Protein AF-A0A1L0AV08-F1 (afdb_monomer)

Structure (mmCIF, N/CA/C/O backbone):
data_AF-A0A1L0AV08-F1
#
_entry.id   AF-A0A1L0AV08-F1
#
loop_
_atom_site.group_PDB
_atom_site.id
_atom_site.type_symbol
_atom_site.label_atom_id
_atom_site.label_alt_id
_atom_site.label_comp_id
_atom_site.label_asym_id
_atom_site.label_entity_id
_atom_site.label_seq_id
_atom_site.pdbx_PDB_ins_code
_atom_site.Cartn_x
_atom_site.Cartn_y
_atom_site.Cartn_z
_atom_site.occupancy
_atom_site.B_iso_or_equiv
_atom_site.auth_seq_id
_atom_site.auth_comp_id
_atom_site.auth_asym_id
_atom_site.auth_atom_id
_atom_site.pdbx_PDB_model_num
ATOM 1 N N . MET A 1 1 ? -33.497 8.323 -6.547 1.00 47.56 1 MET A N 1
ATOM 2 C CA . MET A 1 1 ? -32.346 8.230 -7.480 1.00 47.56 1 MET A CA 1
ATOM 3 C C . MET A 1 1 ? -31.205 7.305 -7.016 1.00 47.56 1 MET A C 1
ATOM 5 O O . MET A 1 1 ? -30.330 7.022 -7.820 1.00 47.56 1 MET A O 1
ATOM 9 N N . LEU A 1 2 ? -31.201 6.770 -5.783 1.00 47.56 2 LEU A N 1
ATOM 10 C CA . LEU A 1 2 ? -30.111 5.907 -5.278 1.00 47.56 2 LEU A CA 1
ATOM 11 C C . LEU A 1 2 ? -30.174 4.427 -5.725 1.00 47.56 2 LEU A C 1
ATOM 13 O O . LEU A 1 2 ? -29.153 3.751 -5.705 1.00 47.56 2 LEU A O 1
ATOM 17 N N . HIS A 1 3 ? -31.327 3.915 -6.170 1.00 42.62 3 HIS A N 1
ATOM 18 C CA . HIS A 1 3 ? -31.453 2.509 -6.599 1.00 42.62 3 HIS A CA 1
ATOM 19 C C . HIS A 1 3 ? -30.857 2.206 -7.981 1.00 42.62 3 HIS A C 1
ATOM 21 O O . HIS A 1 3 ? -30.393 1.092 -8.212 1.00 42.62 3 HIS A O 1
ATOM 27 N N . PHE A 1 4 ? -30.798 3.187 -8.886 1.00 41.06 4 PHE A N 1
ATOM 28 C CA . PHE A 1 4 ? -30.283 2.973 -10.246 1.00 41.06 4 PHE A CA 1
ATOM 29 C C . PHE A 1 4 ? -28.758 2.758 -10.273 1.00 41.06 4 PHE A C 1
ATOM 31 O O . PHE A 1 4 ? -28.221 2.085 -11.148 1.00 41.06 4 PHE A O 1
ATOM 38 N N . SER A 1 5 ? -28.033 3.291 -9.284 1.00 46.38 5 SER A N 1
ATOM 39 C CA . SER A 1 5 ? -26.582 3.104 -9.176 1.00 46.38 5 SER A CA 1
ATOM 40 C C . SER A 1 5 ? -26.201 1.741 -8.580 1.00 46.38 5 SER A C 1
ATOM 42 O O . SER A 1 5 ? -25.132 1.219 -8.901 1.00 46.38 5 SER A O 1
ATOM 44 N N . GLN A 1 6 ? -27.066 1.132 -7.759 1.00 51.97 6 GLN A N 1
ATOM 45 C CA . GLN A 1 6 ? -26.853 -0.211 -7.206 1.00 51.97 6 GLN A CA 1
ATOM 46 C C . GLN A 1 6 ? -27.038 -1.301 -8.270 1.00 51.97 6 GLN A C 1
ATOM 48 O O . GLN A 1 6 ? -26.187 -2.185 -8.378 1.00 51.97 6 GLN A O 1
ATOM 53 N N . THR A 1 7 ? -28.067 -1.198 -9.115 1.00 51.22 7 THR A N 1
ATOM 54 C CA . THR A 1 7 ? -28.309 -2.148 -10.217 1.00 51.22 7 THR A CA 1
ATOM 55 C C . THR A 1 7 ? -27.200 -2.106 -11.278 1.00 51.22 7 THR A C 1
ATOM 57 O O . THR A 1 7 ? -26.752 -3.149 -11.760 1.00 51.22 7 THR A O 1
ATOM 60 N N . LEU A 1 8 ? -26.657 -0.921 -11.586 1.00 46.59 8 LEU A N 1
ATOM 61 C CA . LEU A 1 8 ? -25.501 -0.761 -12.484 1.00 46.59 8 LEU A CA 1
ATOM 62 C C . LEU A 1 8 ? -24.190 -1.329 -11.907 1.00 46.59 8 LEU A C 1
ATOM 64 O O . LEU A 1 8 ? -23.335 -1.805 -12.653 1.00 46.59 8 LEU A O 1
ATOM 68 N N . ARG A 1 9 ? -24.008 -1.307 -10.580 1.00 47.16 9 ARG A N 1
ATOM 69 C CA . ARG A 1 9 ? -22.848 -1.948 -9.927 1.00 47.16 9 ARG A CA 1
ATOM 70 C C . ARG A 1 9 ? -22.979 -3.468 -9.907 1.00 47.16 9 ARG A C 1
ATOM 72 O O . ARG A 1 9 ? -22.002 -4.162 -10.171 1.00 47.16 9 ARG A O 1
ATOM 79 N N . GLN A 1 10 ? -24.176 -3.981 -9.635 1.00 55.78 10 GLN A N 1
ATOM 80 C CA . GLN A 1 10 ? -24.446 -5.419 -9.629 1.00 55.78 10 GLN A CA 1
ATOM 81 C C . GLN A 1 10 ? -24.313 -6.028 -11.029 1.00 55.78 10 GLN A C 1
ATOM 83 O O . GLN A 1 10 ? -23.636 -7.039 -11.178 1.00 55.78 10 GLN A O 1
ATOM 88 N N . SER A 1 11 ? -24.850 -5.379 -12.065 1.00 57.25 11 SER A N 1
ATOM 89 C CA . SER A 1 11 ? -24.715 -5.844 -13.457 1.00 57.25 11 SER A CA 1
ATOM 90 C C . SER A 1 11 ? -23.259 -5.903 -13.927 1.00 57.25 11 SER A C 1
ATOM 92 O O . SER A 1 11 ? -22.847 -6.918 -14.479 1.00 57.25 11 SER A O 1
ATOM 94 N N . ARG A 1 12 ? -22.435 -4.887 -13.623 1.00 57.09 12 ARG A N 1
ATOM 95 C CA . ARG A 1 12 ? -20.987 -4.918 -13.919 1.00 57.09 12 ARG A CA 1
ATOM 96 C C . ARG A 1 12 ? -20.250 -6.023 -13.160 1.00 57.09 12 ARG A C 1
ATOM 98 O O . ARG A 1 12 ? -19.308 -6.605 -13.691 1.00 57.09 12 ARG A O 1
ATOM 105 N N . ASN A 1 13 ? -20.658 -6.325 -11.927 1.00 63.28 13 ASN A N 1
ATOM 106 C CA . ASN A 1 13 ? -20.080 -7.427 -11.156 1.00 63.28 13 ASN A CA 1
ATOM 107 C C . ASN A 1 13 ? -20.463 -8.792 -11.739 1.00 63.28 13 ASN A C 1
ATOM 109 O O . ASN A 1 13 ? -19.597 -9.654 -11.860 1.00 63.28 13 ASN A O 1
ATOM 113 N N . VAL A 1 14 ? -21.718 -8.965 -12.157 1.00 65.06 14 VAL A N 1
ATOM 114 C CA . VAL A 1 14 ? -22.199 -10.186 -12.818 1.00 65.06 14 VAL A CA 1
ATOM 115 C C . VAL A 1 14 ? -21.516 -10.376 -14.172 1.00 65.06 14 VAL A C 1
ATOM 117 O O . VAL A 1 14 ? -21.069 -11.474 -14.473 1.00 65.06 14 VAL A O 1
ATOM 120 N N . GLU A 1 15 ? -21.344 -9.316 -14.962 1.00 68.56 15 GLU A N 1
ATOM 121 C CA . GLU A 1 15 ? -20.652 -9.388 -16.252 1.00 68.56 15 GLU A CA 1
ATOM 122 C C . GLU A 1 15 ? -19.170 -9.761 -16.089 1.00 68.56 15 GLU A C 1
ATOM 124 O O . GLU A 1 15 ? -18.662 -10.621 -16.806 1.00 68.56 15 GLU A O 1
ATOM 129 N N . ASN A 1 16 ? -18.477 -9.178 -15.106 1.00 69.62 16 ASN A N 1
ATOM 130 C CA . ASN A 1 16 ? -17.094 -9.545 -14.795 1.00 69.62 16 ASN A CA 1
ATOM 131 C C . ASN A 1 16 ? -16.983 -10.992 -14.290 1.00 69.62 16 ASN A C 1
ATOM 133 O O . ASN A 1 16 ? -16.069 -11.709 -14.697 1.00 69.62 16 ASN A O 1
ATOM 137 N N . ALA A 1 17 ? -17.923 -11.437 -13.450 1.00 63.91 17 ALA A N 1
ATOM 138 C CA . ALA A 1 17 ? -17.986 -12.818 -12.984 1.00 63.91 17 ALA A CA 1
ATOM 139 C C . ALA A 1 17 ? -18.248 -13.789 -14.145 1.00 63.91 17 ALA A C 1
ATOM 141 O O . ALA A 1 17 ? -17.565 -14.799 -14.258 1.00 63.91 17 ALA A O 1
ATOM 142 N N . LEU A 1 18 ? -19.160 -13.454 -15.061 1.00 68.06 18 LEU A N 1
ATOM 143 C CA . LEU A 1 18 ? -19.438 -14.243 -16.263 1.00 68.06 18 LEU A CA 1
ATOM 144 C C . LEU A 1 18 ? -18.231 -14.303 -17.202 1.00 68.06 18 LEU A C 1
ATOM 146 O O . LEU A 1 18 ? -17.942 -15.367 -17.740 1.00 68.06 18 LEU A O 1
ATOM 150 N N . ARG A 1 19 ? -17.485 -13.203 -17.372 1.00 70.50 19 ARG A N 1
ATOM 151 C CA . ARG A 1 19 ? -16.226 -13.204 -18.138 1.00 70.50 19 ARG A CA 1
ATOM 152 C C . ARG A 1 19 ? -15.178 -14.111 -17.495 1.00 70.50 19 ARG A C 1
ATOM 154 O O . ARG A 1 19 ? -14.520 -14.860 -18.210 1.00 70.50 19 ARG A O 1
ATOM 161 N N . HIS A 1 20 ? -15.058 -14.090 -16.167 1.00 63.44 20 HIS A N 1
ATOM 162 C CA . HIS A 1 20 ? -14.143 -14.967 -15.436 1.00 63.44 20 HIS A CA 1
ATOM 163 C C . HIS A 1 20 ? -14.556 -16.444 -15.529 1.00 63.44 20 HIS A C 1
ATOM 165 O O . HIS A 1 20 ? -13.729 -17.289 -15.851 1.00 63.44 20 HIS A O 1
ATOM 171 N N . ILE A 1 21 ? -15.844 -16.751 -15.356 1.00 70.94 21 ILE A N 1
ATOM 172 C CA . ILE A 1 21 ? -16.398 -18.103 -15.519 1.00 70.94 21 ILE A CA 1
ATOM 173 C C . ILE A 1 21 ? -16.169 -18.608 -16.947 1.00 70.94 21 ILE A C 1
ATOM 175 O O . ILE A 1 21 ? -15.728 -19.737 -17.135 1.00 70.94 21 ILE A O 1
ATOM 179 N N . LYS A 1 22 ? -16.395 -17.764 -17.958 1.00 73.19 22 LYS A N 1
ATOM 180 C CA . LYS A 1 22 ? -16.162 -18.113 -19.364 1.00 73.19 22 LYS A CA 1
ATOM 181 C C . LYS A 1 22 ? -14.674 -18.345 -19.655 1.00 73.19 22 LYS A C 1
ATOM 183 O O . LYS A 1 22 ? -14.348 -19.271 -20.390 1.00 73.19 22 LYS A O 1
ATOM 188 N N . ALA A 1 23 ? -13.776 -17.571 -19.040 1.00 67.88 23 ALA A N 1
ATOM 189 C CA . ALA A 1 23 ? -12.332 -17.794 -19.120 1.00 67.88 23 ALA A CA 1
ATOM 190 C C . ALA A 1 23 ? -11.911 -19.122 -18.461 1.00 67.88 23 ALA A C 1
ATOM 192 O O . ALA A 1 23 ? -11.134 -19.870 -19.045 1.00 67.88 23 ALA A O 1
ATOM 193 N N . LEU A 1 24 ? -12.473 -19.466 -17.297 1.00 64.69 24 LEU A N 1
ATOM 194 C CA . LEU A 1 24 ? -12.224 -20.749 -16.625 1.00 64.69 24 LEU A CA 1
ATOM 195 C C . LEU A 1 24 ? -12.766 -21.943 -17.429 1.00 64.69 24 LEU A C 1
ATOM 197 O O . LEU A 1 24 ? -12.090 -22.962 -17.549 1.00 64.69 24 LEU A O 1
ATOM 201 N N . GLN A 1 25 ? -13.949 -21.811 -18.034 1.00 61.69 25 GLN A N 1
ATOM 202 C CA . GLN A 1 25 ? -14.537 -22.842 -18.897 1.00 61.69 25 GLN A CA 1
ATOM 203 C C . GLN A 1 25 ? -13.733 -23.057 -20.191 1.00 61.69 25 GLN A C 1
ATOM 205 O O . GLN A 1 25 ? -13.631 -24.188 -20.661 1.00 61.69 25 GLN A O 1
ATOM 210 N N . LEU A 1 26 ? -13.117 -22.008 -20.750 1.00 59.47 26 LEU A N 1
ATOM 211 C CA . LEU A 1 26 ? -12.198 -22.130 -21.892 1.00 59.47 26 LEU A CA 1
ATOM 212 C C . LEU A 1 26 ? -10.922 -22.909 -21.531 1.00 59.47 26 LEU A C 1
ATOM 214 O O . LEU A 1 26 ? -10.435 -23.695 -22.343 1.00 59.47 26 LEU A O 1
ATOM 218 N N . VAL A 1 27 ? -10.412 -22.759 -20.306 1.00 59.62 27 VAL A N 1
ATOM 219 C CA . VAL A 1 27 ? -9.256 -23.534 -19.817 1.00 59.62 27 VAL A CA 1
ATOM 220 C C . VAL A 1 27 ? -9.599 -25.018 -19.642 1.00 59.62 27 VAL A C 1
ATOM 222 O O . VAL A 1 27 ? -8.751 -25.871 -19.877 1.00 59.62 27 VAL A O 1
ATOM 225 N N . GLN A 1 28 ? -10.839 -25.340 -19.262 1.00 57.38 28 GLN A N 1
ATOM 226 C CA . GLN A 1 28 ? -11.266 -26.717 -18.986 1.00 57.38 28 GLN A CA 1
ATOM 227 C C . GLN A 1 28 ? -11.713 -27.503 -20.235 1.00 57.38 28 GLN A C 1
ATOM 229 O O . GLN A 1 28 ? -11.643 -28.728 -20.222 1.00 57.38 28 GLN A O 1
ATOM 234 N N . ASN A 1 29 ? -12.128 -26.829 -21.317 1.00 55.34 29 ASN A N 1
ATOM 235 C CA . ASN A 1 29 ? -12.775 -27.468 -22.477 1.00 55.34 29 ASN A CA 1
ATOM 236 C C . ASN A 1 29 ? -11.954 -27.454 -23.783 1.00 55.34 29 ASN A C 1
ATOM 238 O O . ASN A 1 29 ? -12.503 -27.732 -24.850 1.00 55.34 29 ASN A O 1
ATOM 242 N N . THR A 1 30 ? -10.666 -27.106 -23.758 1.00 51.00 30 THR A N 1
ATOM 243 C CA . THR A 1 30 ? -9.872 -26.967 -24.991 1.00 51.00 30 THR A CA 1
ATOM 244 C C . THR A 1 30 ? -8.996 -28.191 -25.275 1.00 51.00 30 THR A C 1
ATOM 246 O O . THR A 1 30 ? -8.103 -28.540 -24.516 1.00 51.00 30 THR A O 1
ATOM 249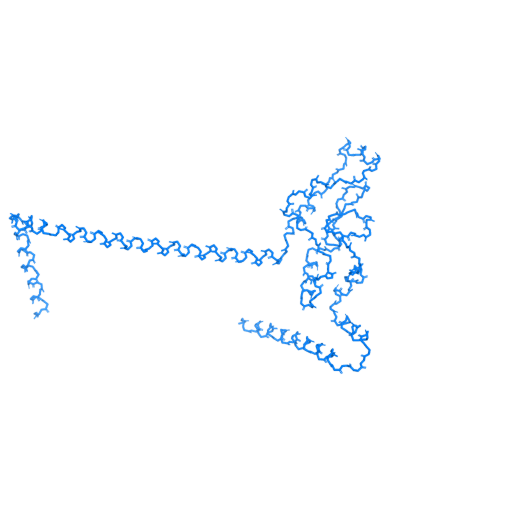 N N . THR A 1 31 ? -9.194 -28.798 -26.448 1.00 63.12 31 THR A N 1
ATOM 250 C CA . THR A 1 31 ? -8.258 -29.728 -27.118 1.00 63.12 31 THR A CA 1
ATOM 251 C C . THR A 1 31 ? -7.039 -29.010 -27.723 1.00 63.12 31 THR A C 1
ATOM 253 O O . THR A 1 31 ? -6.245 -29.613 -28.443 1.00 63.12 31 THR A O 1
ATOM 256 N N . LYS A 1 32 ? -6.904 -27.703 -27.470 1.00 61.38 32 LYS A N 1
ATOM 257 C CA . LYS A 1 32 ? -5.842 -26.847 -28.000 1.00 61.38 32 LYS A CA 1
ATOM 258 C C . LYS A 1 32 ? -4.539 -27.056 -27.216 1.00 61.38 32 LYS A C 1
ATOM 260 O O . LYS A 1 32 ? -4.585 -27.336 -26.017 1.00 61.38 32 LYS A O 1
ATOM 265 N N . PRO A 1 33 ? -3.368 -26.889 -27.856 1.00 70.94 33 PRO A N 1
ATOM 266 C CA . PRO A 1 33 ? -2.092 -26.898 -27.148 1.00 70.94 33 PRO A CA 1
ATOM 267 C C . PRO A 1 33 ? -2.068 -25.792 -26.085 1.00 70.94 33 PRO A C 1
ATOM 269 O O . PRO A 1 33 ? -2.540 -24.679 -26.325 1.00 70.94 33 PRO A O 1
ATOM 272 N N . LYS A 1 34 ? -1.501 -26.103 -24.912 1.00 68.81 34 LYS A N 1
ATOM 273 C CA . LYS A 1 34 ? -1.476 -25.224 -23.727 1.00 68.81 34 LYS A CA 1
ATOM 274 C C . LYS A 1 34 ? -1.007 -23.800 -24.050 1.00 68.81 34 LYS A C 1
ATOM 276 O O . LYS A 1 34 ? -1.594 -22.841 -23.557 1.00 68.81 34 LYS A O 1
ATOM 281 N N . ASP A 1 35 ? -0.025 -23.666 -24.937 1.00 74.31 35 ASP A N 1
ATOM 282 C CA . ASP A 1 35 ? 0.546 -22.378 -25.343 1.00 74.31 35 ASP A CA 1
ATOM 283 C C . ASP A 1 35 ? -0.495 -21.438 -25.972 1.00 74.31 35 ASP A C 1
ATOM 285 O O . ASP A 1 35 ? -0.520 -20.251 -25.657 1.00 74.31 35 ASP A O 1
ATOM 289 N N . GLN A 1 36 ? -1.411 -21.964 -26.793 1.00 73.19 36 GLN A N 1
ATOM 290 C CA . GLN A 1 36 ? -2.474 -21.169 -27.426 1.00 73.19 36 GLN A CA 1
ATOM 291 C C . GLN A 1 36 ? -3.547 -20.723 -26.425 1.00 73.19 36 GLN A C 1
ATOM 293 O O . GLN A 1 36 ? -4.149 -19.664 -26.573 1.00 73.19 36 GLN A O 1
ATOM 298 N N . VAL A 1 37 ? -3.788 -21.516 -25.381 1.00 68.88 37 VAL A N 1
ATOM 299 C CA . VAL A 1 37 ? -4.740 -21.153 -24.323 1.00 68.88 37 VAL A CA 1
ATOM 300 C C . VAL A 1 37 ? -4.188 -19.986 -23.501 1.00 68.88 37 VAL A C 1
ATOM 302 O O . VAL A 1 37 ? -4.915 -19.042 -23.194 1.00 68.88 37 VAL A O 1
ATOM 305 N N . TYR A 1 38 ? -2.891 -19.999 -23.182 1.00 74.69 38 TYR A N 1
ATOM 306 C CA . TYR A 1 38 ? -2.259 -18.909 -22.436 1.00 74.69 38 TYR A CA 1
ATOM 307 C C . TYR A 1 38 ? -2.155 -17.610 -23.242 1.00 74.69 38 TYR A C 1
ATOM 309 O O . TYR A 1 38 ? -2.337 -16.536 -22.663 1.00 74.69 38 TYR A O 1
ATOM 317 N N . THR A 1 39 ? -1.926 -17.677 -24.559 1.00 82.38 39 THR A N 1
ATOM 318 C CA . THR A 1 39 ? -1.930 -16.477 -25.412 1.00 82.38 39 THR A CA 1
ATOM 319 C C . THR A 1 39 ? -3.317 -15.842 -25.473 1.00 82.38 39 THR A C 1
ATOM 321 O O . THR A 1 39 ? -3.432 -14.634 -25.289 1.00 82.38 39 THR A O 1
ATOM 324 N N . GLU A 1 40 ? -4.384 -16.633 -25.620 1.00 83.25 40 GLU A N 1
ATOM 325 C CA . GLU A 1 40 ? -5.767 -16.135 -25.588 1.00 83.25 40 GLU A CA 1
ATOM 326 C C . GLU A 1 40 ? -6.117 -15.485 -24.235 1.00 83.25 40 GLU A C 1
ATOM 328 O O . GLU A 1 40 ? -6.769 -14.439 -24.189 1.00 83.25 40 GLU A O 1
ATOM 333 N N . LEU A 1 41 ? -5.661 -16.060 -23.116 1.00 81.94 41 LEU A N 1
ATOM 334 C CA . LEU A 1 41 ? -5.849 -15.466 -21.788 1.00 81.94 41 LEU A CA 1
ATOM 335 C C . LEU A 1 41 ? -5.100 -14.141 -21.644 1.00 81.94 41 LEU A C 1
ATOM 337 O O . LEU A 1 41 ? -5.679 -13.180 -21.133 1.00 81.94 41 LEU A O 1
ATOM 341 N N . PHE A 1 42 ? -3.856 -14.070 -22.127 1.00 86.56 42 PHE A N 1
ATOM 342 C CA . PHE A 1 42 ? -3.087 -12.829 -22.149 1.00 86.56 42 PHE A CA 1
ATOM 343 C C . PHE A 1 42 ? -3.777 -11.762 -23.005 1.00 86.56 42 PHE A C 1
ATOM 345 O O . PHE A 1 42 ? -3.889 -10.607 -22.594 1.00 86.56 42 PHE A O 1
ATOM 352 N N . GLU A 1 43 ? -4.333 -12.151 -24.153 1.00 88.44 43 GLU A N 1
ATOM 353 C CA . GLU A 1 43 ? -5.063 -11.245 -25.037 1.00 88.44 43 GLU A CA 1
ATOM 354 C C . GLU A 1 43 ? -6.378 -10.717 -24.445 1.00 88.44 43 GLU A C 1
ATOM 356 O O . GLU A 1 43 ? -6.864 -9.660 -24.850 1.00 88.44 43 GLU A O 1
ATOM 361 N N . ASN A 1 44 ? -6.931 -11.367 -23.427 1.00 89.44 44 ASN A N 1
ATOM 362 C CA . ASN A 1 44 ? -8.113 -10.862 -22.732 1.00 89.44 44 ASN A CA 1
ATOM 363 C C . ASN A 1 44 ? -7.790 -9.824 -21.644 1.00 89.44 44 ASN A C 1
ATOM 365 O O . ASN A 1 44 ? -8.711 -9.227 -21.077 1.00 89.44 44 ASN A O 1
ATOM 369 N N . LEU A 1 45 ? -6.508 -9.573 -21.343 1.00 90.56 45 LEU A N 1
ATOM 370 C CA . LEU A 1 45 ? -6.142 -8.565 -20.355 1.00 90.56 45 LEU A CA 1
ATOM 371 C C . LEU A 1 45 ? -6.447 -7.134 -20.820 1.00 90.56 45 LEU A C 1
ATOM 373 O O . LEU A 1 45 ? -6.326 -6.803 -22.000 1.00 90.56 45 LEU A O 1
ATOM 377 N N . PRO A 1 46 ? -6.771 -6.231 -19.880 1.00 93.50 46 PRO A N 1
ATOM 378 C CA . PRO A 1 46 ? -6.864 -4.809 -20.170 1.00 93.50 46 PRO A CA 1
ATOM 379 C C . PRO A 1 46 ? -5.578 -4.236 -20.789 1.00 93.50 46 PRO A C 1
ATOM 381 O O . PRO A 1 46 ? -4.464 -4.547 -20.359 1.00 93.50 46 PRO A O 1
ATOM 384 N N . ASN A 1 47 ? -5.740 -3.343 -21.771 1.00 93.50 47 ASN A N 1
ATOM 385 C CA . ASN A 1 47 ? -4.629 -2.769 -22.542 1.00 93.50 47 ASN A CA 1
ATOM 386 C C . ASN A 1 47 ? -3.587 -2.052 -21.676 1.00 93.50 47 ASN A C 1
ATOM 388 O O . ASN A 1 47 ? -2.403 -2.090 -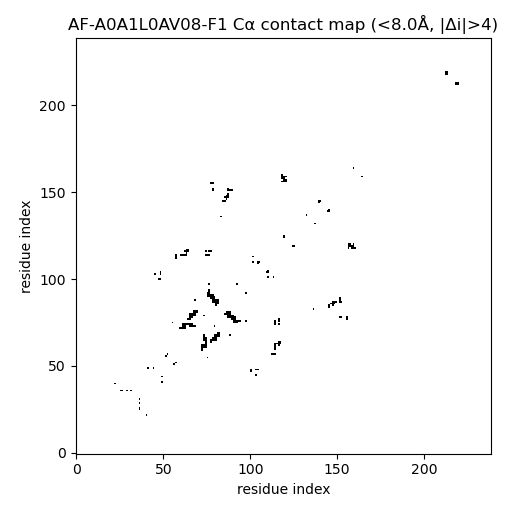21.998 1.00 93.50 47 ASN A O 1
ATOM 392 N N . ASN A 1 48 ? -3.997 -1.433 -20.565 1.00 93.06 48 ASN A N 1
ATOM 393 C CA . ASN A 1 48 ? -3.068 -0.792 -19.634 1.00 93.06 48 ASN A CA 1
ATOM 394 C C . ASN A 1 48 ? -2.071 -1.807 -19.052 1.00 93.06 48 ASN A C 1
ATOM 396 O O . ASN A 1 48 ? -0.869 -1.565 -19.091 1.00 93.06 48 ASN A O 1
ATOM 400 N N . VAL A 1 49 ? -2.544 -2.970 -18.602 1.00 94.31 49 VAL A N 1
ATOM 401 C CA . VAL A 1 49 ? -1.691 -4.023 -18.035 1.00 94.31 49 VAL A CA 1
ATOM 402 C C . VAL A 1 49 ? -0.865 -4.724 -19.112 1.00 94.31 49 VAL A C 1
ATOM 404 O O . VAL A 1 49 ? 0.319 -4.969 -18.900 1.00 94.31 49 VAL A O 1
ATOM 407 N N . LYS A 1 50 ? -1.432 -4.961 -20.302 1.00 94.12 50 LYS A N 1
ATOM 408 C CA . LYS A 1 50 ? -0.659 -5.472 -21.446 1.00 94.12 50 LYS A CA 1
ATOM 409 C C . LYS A 1 50 ? 0.495 -4.541 -21.809 1.00 94.12 50 LYS A C 1
ATOM 411 O O . LYS A 1 50 ? 1.632 -4.980 -21.929 1.00 94.12 50 LYS A O 1
ATOM 416 N N . SER A 1 51 ? 0.206 -3.245 -21.945 1.00 94.75 51 SER A N 1
ATOM 417 C CA . SER A 1 51 ? 1.213 -2.234 -22.276 1.00 94.75 51 SER A CA 1
ATOM 418 C C . SER A 1 51 ? 2.268 -2.096 -21.178 1.00 94.75 51 SER A C 1
ATOM 420 O O . SER A 1 51 ? 3.441 -1.881 -21.479 1.00 94.75 51 SER A O 1
ATOM 422 N N . PHE A 1 52 ? 1.866 -2.281 -19.916 1.00 96.06 52 PHE A N 1
ATOM 423 C CA . PHE A 1 52 ? 2.781 -2.324 -18.788 1.00 96.06 52 PHE A CA 1
ATOM 424 C C . PHE A 1 52 ? 3.745 -3.505 -18.910 1.00 96.06 52 PHE A C 1
ATOM 426 O O . PHE A 1 52 ? 4.947 -3.273 -18.955 1.00 96.06 52 PHE A O 1
ATOM 433 N N . PHE A 1 53 ? 3.248 -4.739 -19.045 1.00 95.19 53 PHE A N 1
ATOM 434 C CA . PHE A 1 53 ? 4.106 -5.926 -19.141 1.00 95.19 53 PHE A CA 1
ATOM 435 C C . PHE A 1 53 ? 4.926 -5.987 -20.435 1.00 95.19 53 PHE A C 1
ATOM 437 O O . PHE A 1 53 ? 6.004 -6.573 -20.439 1.00 95.19 53 PHE A O 1
ATOM 444 N N . ALA A 1 54 ? 4.467 -5.343 -21.511 1.00 93.50 54 ALA A N 1
ATOM 445 C CA . ALA A 1 54 ? 5.256 -5.181 -22.730 1.00 93.50 54 ALA A CA 1
ATOM 446 C C . ALA A 1 54 ? 6.496 -4.297 -22.504 1.00 93.50 54 ALA A C 1
ATOM 448 O O . ALA A 1 54 ? 7.556 -4.572 -23.059 1.00 93.50 54 ALA A O 1
ATOM 449 N N . LYS A 1 55 ? 6.374 -3.244 -21.683 1.00 95.19 55 LYS A N 1
ATOM 450 C CA . LYS A 1 55 ? 7.491 -2.351 -21.329 1.00 95.19 55 LYS A CA 1
ATOM 451 C C . LYS A 1 55 ? 8.338 -2.895 -20.177 1.00 95.19 55 LYS A C 1
ATOM 453 O O . LYS A 1 55 ? 9.552 -2.719 -20.175 1.00 95.19 55 LYS A O 1
ATOM 458 N N . TYR A 1 56 ? 7.693 -3.530 -19.204 1.00 95.50 56 TYR A N 1
ATOM 459 C CA . TYR A 1 56 ? 8.289 -4.017 -17.966 1.00 95.50 56 TYR A CA 1
ATOM 460 C C . TYR 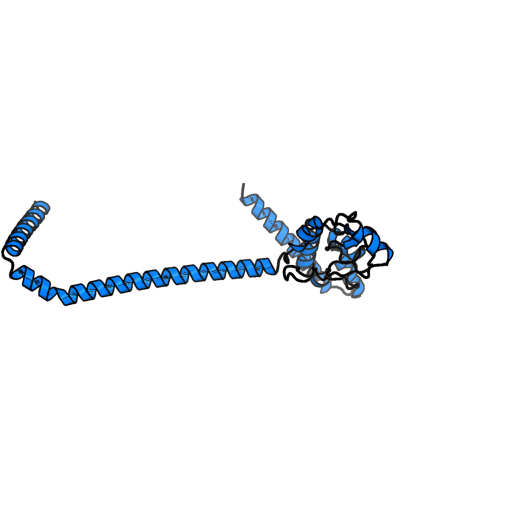A 1 56 ? 7.974 -5.506 -17.781 1.00 95.50 56 TYR A C 1
ATOM 462 O O . TYR A 1 56 ? 7.048 -5.859 -17.043 1.00 95.50 56 TYR A O 1
ATOM 470 N N . PRO A 1 57 ? 8.688 -6.394 -18.493 1.00 94.50 57 PRO A N 1
ATOM 471 C CA . PRO A 1 57 ? 8.418 -7.822 -18.445 1.00 94.50 57 PRO A CA 1
ATOM 472 C C . PRO A 1 57 ? 8.735 -8.413 -17.061 1.00 94.50 57 PRO A C 1
ATOM 474 O O . PRO A 1 57 ? 9.772 -8.098 -16.474 1.00 94.50 57 PRO A O 1
ATOM 477 N N . PRO A 1 58 ? 7.910 -9.348 -16.556 1.00 93.12 58 PRO A N 1
ATOM 478 C CA . PRO A 1 58 ? 8.055 -9.896 -15.203 1.00 93.12 58 PRO A CA 1
ATOM 479 C C . PRO A 1 58 ? 9.275 -10.813 -15.028 1.00 93.12 58 PRO A C 1
ATOM 481 O O . PRO A 1 58 ? 9.651 -11.141 -13.906 1.00 93.12 58 PRO A O 1
ATOM 484 N N . ASN A 1 59 ? 9.919 -11.222 -16.125 1.00 92.12 59 ASN A N 1
ATOM 485 C CA . ASN A 1 59 ? 11.133 -12.041 -16.082 1.00 92.12 59 ASN A CA 1
ATOM 486 C C . ASN A 1 59 ? 12.331 -11.275 -15.496 1.00 92.12 59 ASN A C 1
ATOM 488 O O . ASN A 1 59 ? 13.294 -11.889 -15.034 1.00 92.12 59 ASN A O 1
ATOM 492 N N . LEU A 1 60 ? 12.284 -9.939 -15.514 1.00 91.69 60 LEU A N 1
ATOM 493 C CA . LEU A 1 60 ? 13.322 -9.085 -14.955 1.00 91.69 60 LEU A CA 1
ATOM 494 C C . LEU A 1 60 ? 13.026 -8.795 -13.480 1.00 91.69 60 LEU A C 1
ATOM 496 O O . LEU A 1 60 ? 11.944 -8.342 -13.113 1.00 91.69 60 LEU A O 1
ATOM 500 N N . LYS A 1 61 ? 14.015 -9.032 -12.612 1.00 90.94 61 LYS A N 1
ATOM 501 C CA . LYS A 1 61 ? 13.915 -8.711 -11.184 1.00 90.94 61 LYS A CA 1
ATOM 502 C C . LYS A 1 61 ? 14.257 -7.243 -10.960 1.00 90.94 61 LYS A C 1
ATOM 504 O O . LYS A 1 61 ? 15.419 -6.889 -10.775 1.00 90.94 61 LYS A O 1
ATOM 509 N N . TYR A 1 62 ? 13.232 -6.401 -10.994 1.00 93.00 62 TYR A N 1
ATOM 510 C CA . TYR A 1 62 ? 13.363 -4.976 -10.711 1.00 93.00 62 TYR A CA 1
ATOM 511 C C . TYR A 1 62 ? 13.770 -4.716 -9.261 1.00 93.00 62 TYR A C 1
ATOM 513 O O . TYR A 1 62 ? 13.417 -5.469 -8.347 1.00 93.00 62 TYR A O 1
ATOM 521 N N . LYS A 1 63 ? 14.505 -3.624 -9.049 1.00 90.12 63 LYS A N 1
ATOM 522 C CA . LYS A 1 63 ? 14.906 -3.191 -7.709 1.00 90.12 63 LYS A CA 1
ATOM 523 C C . LYS A 1 63 ? 13.685 -2.832 -6.862 1.00 90.12 63 LYS A C 1
ATOM 525 O O . LYS A 1 63 ? 12.684 -2.314 -7.351 1.00 90.12 63 LYS A O 1
ATOM 530 N N . LYS A 1 64 ? 13.766 -3.119 -5.568 1.00 86.00 64 LYS A N 1
ATOM 531 C CA . LYS A 1 64 ? 12.715 -2.757 -4.605 1.00 86.00 64 LYS A CA 1
ATOM 532 C C . LYS A 1 64 ? 12.913 -1.363 -4.018 1.00 86.00 64 LYS A C 1
ATOM 534 O O . LYS A 1 64 ? 11.964 -0.769 -3.521 1.00 86.00 64 LYS A O 1
ATOM 539 N N . THR A 1 65 ? 14.139 -0.860 -4.097 1.00 83.62 65 THR A N 1
ATOM 540 C CA . THR A 1 65 ? 14.565 0.456 -3.630 1.00 83.62 65 THR A CA 1
ATOM 541 C C . THR A 1 65 ? 14.761 1.411 -4.805 1.00 83.62 65 THR A C 1
ATOM 543 O O . THR A 1 65 ? 14.734 1.006 -5.972 1.00 83.62 65 THR A O 1
ATOM 546 N N . PHE A 1 66 ? 14.963 2.693 -4.497 1.00 85.06 66 PHE A N 1
ATOM 547 C CA . PHE A 1 66 ? 15.332 3.692 -5.494 1.00 85.06 66 PHE A CA 1
ATOM 548 C C . PHE A 1 66 ? 16.632 3.313 -6.207 1.00 85.06 66 PHE A C 1
ATOM 550 O O . PHE A 1 66 ? 17.543 2.723 -5.623 1.00 85.06 66 PHE A O 1
ATOM 557 N N . SER A 1 67 ? 16.726 3.676 -7.479 1.00 87.69 67 SER A N 1
ATOM 558 C CA . SER A 1 67 ? 17.881 3.361 -8.312 1.00 87.69 67 SER A CA 1
ATOM 559 C C . SER A 1 67 ? 18.268 4.537 -9.196 1.00 87.69 67 SER A C 1
ATOM 561 O O . SER A 1 67 ? 17.548 5.531 -9.306 1.00 87.69 67 SER A O 1
ATOM 563 N N . SER A 1 68 ? 19.412 4.407 -9.861 1.00 89.94 68 SER A N 1
ATOM 564 C CA . SER A 1 68 ? 19.836 5.373 -10.868 1.00 89.94 68 SER A CA 1
ATOM 565 C C . SER A 1 68 ? 18.893 5.355 -12.078 1.00 89.94 68 SER A C 1
ATOM 567 O O . SER A 1 68 ? 18.363 4.302 -12.440 1.00 89.94 68 SER A O 1
ATOM 569 N N . SER A 1 69 ? 18.695 6.500 -12.733 1.00 89.12 69 SER A N 1
ATOM 570 C CA . SER A 1 69 ? 17.864 6.602 -13.939 1.00 89.12 69 SER A CA 1
ATOM 571 C C . SER A 1 69 ? 18.434 5.804 -15.116 1.00 89.12 69 SER A C 1
ATOM 573 O O . SER A 1 69 ? 17.672 5.298 -15.942 1.00 89.12 69 SER A O 1
ATOM 575 N N . MET A 1 70 ? 19.758 5.627 -15.158 1.00 89.50 70 MET A N 1
ATOM 576 C CA . MET A 1 70 ? 20.443 4.847 -16.196 1.00 89.50 70 MET A CA 1
ATOM 577 C C . MET A 1 70 ? 20.395 3.331 -15.943 1.00 89.50 70 MET A C 1
ATOM 579 O O . MET A 1 70 ? 20.834 2.558 -16.789 1.00 89.50 70 MET A O 1
ATOM 583 N N . ASP A 1 71 ? 19.884 2.893 -14.790 1.00 90.44 71 ASP A N 1
ATOM 584 C CA . ASP A 1 71 ? 19.821 1.478 -14.437 1.00 90.44 71 ASP A CA 1
ATOM 585 C C . ASP A 1 71 ? 18.711 0.758 -15.232 1.00 90.44 71 ASP A C 1
ATOM 587 O O . ASP A 1 71 ? 17.541 1.145 -15.125 1.00 90.44 71 ASP A O 1
ATOM 591 N N . PRO A 1 72 ? 19.024 -0.304 -16.001 1.00 91.38 72 PRO A N 1
ATOM 592 C CA . PRO A 1 72 ? 18.018 -1.057 -16.750 1.00 91.38 72 PRO A CA 1
ATOM 593 C C . PRO A 1 72 ? 17.034 -1.819 -15.850 1.00 91.38 72 PRO A C 1
ATOM 595 O O . PRO A 1 72 ? 15.924 -2.126 -16.281 1.00 91.38 72 PRO A O 1
ATOM 598 N N . LEU A 1 73 ? 17.410 -2.117 -14.601 1.00 93.50 73 LEU A N 1
ATOM 599 C CA . LEU A 1 73 ? 16.573 -2.839 -13.635 1.00 93.50 73 LEU A CA 1
ATOM 600 C C . LEU A 1 73 ? 15.853 -1.895 -12.660 1.00 93.50 73 LEU A C 1
ATOM 602 O O . LEU A 1 73 ? 15.407 -2.320 -11.587 1.00 93.50 73 LEU A O 1
ATOM 606 N N . LYS A 1 74 ? 15.722 -0.612 -13.024 1.00 93.25 74 LYS A N 1
ATOM 607 C CA . LYS A 1 74 ? 14.997 0.373 -12.220 1.00 93.25 74 LYS A CA 1
ATOM 608 C C . LYS A 1 74 ? 13.513 0.051 -12.117 1.00 93.25 74 LYS A C 1
ATOM 610 O O . LYS A 1 74 ? 12.877 -0.374 -13.081 1.00 93.25 74 LYS A O 1
ATOM 615 N N . ASN A 1 75 ? 12.951 0.284 -10.939 1.00 92.44 75 ASN A N 1
ATOM 616 C CA . ASN A 1 75 ? 11.533 0.064 -10.707 1.00 92.44 75 ASN A CA 1
ATOM 617 C C . ASN A 1 75 ? 10.700 1.171 -11.376 1.00 92.44 75 ASN A C 1
ATOM 619 O O . ASN A 1 75 ? 10.932 2.343 -11.079 1.00 92.44 75 ASN A O 1
ATOM 623 N N . PRO A 1 76 ? 9.710 0.840 -12.223 1.00 93.56 76 PRO A N 1
ATOM 624 C CA . PRO A 1 76 ? 8.867 1.844 -12.874 1.00 93.56 76 PRO A CA 1
ATOM 625 C C . PRO A 1 76 ? 8.011 2.677 -11.912 1.00 93.56 76 PRO A C 1
ATOM 627 O O . PRO A 1 76 ? 7.580 3.768 -12.283 1.00 93.56 76 PRO A O 1
ATOM 630 N N . PHE A 1 77 ? 7.737 2.164 -10.711 1.00 91.81 77 PHE A N 1
ATOM 631 C CA . PHE A 1 77 ? 6.855 2.796 -9.726 1.00 91.81 77 PHE A CA 1
ATOM 632 C C . PHE A 1 77 ? 7.599 3.650 -8.699 1.00 91.81 77 PHE A C 1
ATOM 634 O O . PHE A 1 77 ? 6.963 4.313 -7.882 1.00 91.81 77 PHE A O 1
ATOM 641 N N . LEU A 1 78 ? 8.934 3.628 -8.719 1.00 89.00 78 LEU A N 1
ATOM 642 C CA . LEU A 1 78 ? 9.761 4.404 -7.805 1.00 89.00 78 LEU A CA 1
ATOM 643 C C . LEU A 1 78 ? 10.472 5.537 -8.550 1.00 89.00 78 LEU A C 1
ATOM 645 O O . LEU A 1 78 ? 10.862 5.357 -9.705 1.00 89.00 78 LEU A O 1
ATOM 649 N N . PRO A 1 79 ? 10.661 6.702 -7.909 1.00 89.62 79 PRO A N 1
ATOM 650 C CA . PRO A 1 79 ? 11.521 7.741 -8.448 1.00 89.62 79 PRO A CA 1
ATOM 651 C C . PRO A 1 79 ? 12.956 7.225 -8.593 1.00 89.62 79 PRO A C 1
ATOM 653 O O . PRO A 1 79 ? 13.443 6.422 -7.789 1.00 89.62 79 PRO A O 1
ATOM 656 N N . SER A 1 80 ? 13.638 7.716 -9.621 1.00 89.94 80 SER A N 1
ATOM 657 C CA . SER A 1 80 ? 15.041 7.402 -9.890 1.00 89.94 80 SER A CA 1
ATOM 658 C C . SER A 1 80 ? 15.894 8.654 -9.822 1.00 89.94 80 SER A C 1
ATOM 660 O O . SER A 1 80 ? 15.410 9.747 -10.089 1.00 89.94 80 SER A O 1
ATOM 662 N N . ILE A 1 81 ? 17.171 8.510 -9.496 1.00 86.19 81 ILE A N 1
ATOM 663 C CA . ILE A 1 81 ? 18.107 9.635 -9.459 1.00 86.19 81 ILE A CA 1
ATOM 664 C C . ILE A 1 81 ? 18.979 9.644 -10.709 1.00 86.19 81 ILE A C 1
ATOM 666 O O . ILE A 1 81 ? 19.519 8.619 -11.130 1.00 86.19 81 ILE A O 1
ATOM 670 N N . ASN A 1 82 ? 19.107 10.803 -11.340 1.00 86.25 82 ASN A N 1
ATOM 671 C CA . ASN A 1 82 ? 20.020 10.952 -12.459 1.00 86.25 82 ASN A CA 1
ATOM 672 C C . ASN A 1 82 ? 21.464 11.044 -11.929 1.00 86.25 82 ASN A C 1
ATOM 674 O O . ASN A 1 82 ? 21.751 11.958 -11.156 1.00 86.25 82 ASN A O 1
ATOM 678 N N . PRO A 1 83 ? 22.388 10.153 -12.332 1.00 84.19 83 PRO A N 1
ATOM 679 C CA . PRO A 1 83 ? 23.729 10.113 -11.746 1.00 84.19 83 PRO A CA 1
ATOM 680 C C . PRO A 1 83 ? 24.575 11.342 -12.117 1.00 84.19 83 PRO A C 1
ATOM 682 O O . PRO A 1 83 ? 25.496 11.704 -11.389 1.00 84.19 83 PRO A O 1
ATOM 685 N N . LEU A 1 84 ? 24.262 12.004 -13.238 1.00 83.00 84 LEU A N 1
ATOM 686 C CA . LEU A 1 84 ? 24.995 13.179 -13.711 1.00 83.00 84 LEU A CA 1
ATOM 687 C C . LEU A 1 84 ? 24.494 14.454 -13.032 1.00 83.00 84 LEU A C 1
ATOM 689 O O . LEU A 1 84 ? 25.279 15.245 -12.515 1.00 83.00 84 LEU A O 1
ATOM 693 N N . THR A 1 85 ? 23.175 14.655 -13.022 1.00 81.00 85 THR A N 1
ATOM 694 C CA . THR A 1 85 ? 22.570 15.888 -12.500 1.00 81.00 85 THR A CA 1
ATOM 695 C C . THR A 1 85 ? 22.215 15.807 -11.020 1.00 81.00 85 THR A C 1
ATOM 697 O O . THR A 1 85 ? 21.920 16.834 -10.424 1.00 81.00 85 THR A O 1
ATOM 700 N N . LYS A 1 86 ? 22.208 14.613 -10.409 1.00 77.00 86 LYS A N 1
ATOM 701 C CA . LYS A 1 86 ? 21.696 14.338 -9.047 1.00 77.00 86 LYS A CA 1
ATOM 702 C C . LYS A 1 86 ? 20.279 14.827 -8.779 1.00 77.00 86 LYS A C 1
ATOM 704 O O . LYS A 1 86 ? 19.870 14.983 -7.624 1.00 77.00 86 LYS A O 1
ATOM 709 N N . VAL A 1 87 ? 19.526 15.090 -9.836 1.00 80.88 87 VAL A N 1
ATOM 710 C CA . VAL A 1 87 ? 18.127 15.462 -9.724 1.00 80.88 87 VAL A CA 1
ATOM 711 C C . VAL A 1 87 ? 17.315 14.178 -9.641 1.00 80.88 87 VAL A C 1
ATOM 713 O O . VAL A 1 87 ? 17.544 13.221 -10.384 1.00 80.88 87 VAL A O 1
ATOM 716 N N . TRP A 1 88 ? 16.374 14.165 -8.703 1.00 84.88 88 TRP A N 1
ATOM 717 C CA . TRP A 1 88 ? 15.374 13.116 -8.609 1.00 84.88 88 TRP A CA 1
ATOM 718 C C . TRP A 1 88 ? 14.379 13.267 -9.751 1.00 84.88 88 TRP A C 1
ATOM 720 O O . TRP A 1 88 ? 13.733 14.303 -9.901 1.00 84.88 88 TRP A O 1
ATOM 730 N N . GLU A 1 89 ? 14.271 12.221 -10.550 1.00 87.38 89 GLU A N 1
ATOM 731 C CA . GLU A 1 89 ? 13.301 12.095 -11.620 1.00 87.38 89 GLU A CA 1
ATOM 732 C C . GLU A 1 89 ? 12.013 11.477 -11.074 1.00 87.38 89 GLU A C 1
ATOM 734 O O . GLU A 1 89 ? 12.019 10.641 -10.162 1.00 87.38 89 GLU A O 1
ATOM 739 N N . THR A 1 90 ? 10.890 11.895 -11.650 1.00 89.75 90 THR A N 1
ATOM 740 C CA . THR A 1 90 ? 9.589 11.290 -11.375 1.00 89.75 90 THR A CA 1
ATOM 741 C C . THR A 1 90 ? 9.574 9.829 -11.835 1.00 89.75 90 THR A C 1
ATOM 743 O O . THR A 1 90 ? 10.254 9.490 -12.809 1.00 89.75 90 THR A O 1
ATOM 746 N N . PRO A 1 91 ? 8.812 8.948 -11.163 1.00 91.25 91 PRO A N 1
ATOM 747 C CA . PRO A 1 91 ? 8.657 7.570 -11.617 1.00 91.25 91 PRO A CA 1
ATOM 748 C C . PRO A 1 91 ? 8.069 7.515 -13.031 1.00 91.25 91 PRO A C 1
ATOM 750 O O . PRO A 1 91 ? 7.416 8.449 -13.493 1.00 91.25 91 PRO A O 1
ATOM 753 N N . ALA A 1 92 ? 8.274 6.388 -13.712 1.00 92.75 92 ALA A N 1
ATOM 754 C CA . ALA A 1 92 ? 7.729 6.183 -15.052 1.00 92.75 92 ALA A CA 1
ATOM 755 C C . ALA A 1 92 ? 6.196 6.065 -15.049 1.00 92.75 92 ALA A C 1
ATOM 757 O O . ALA A 1 92 ? 5.555 6.380 -16.050 1.00 92.75 92 ALA A O 1
ATOM 758 N N . TYR A 1 93 ? 5.621 5.602 -13.937 1.00 92.50 93 TYR A N 1
ATOM 759 C CA . TYR A 1 93 ? 4.182 5.600 -13.704 1.00 92.50 93 TYR A CA 1
ATOM 760 C C . TYR A 1 93 ? 3.847 6.371 -12.437 1.00 92.50 93 TYR A C 1
ATOM 762 O O . TYR A 1 93 ? 4.406 6.116 -11.368 1.00 92.50 93 TYR A O 1
ATOM 770 N N . ASP A 1 94 ? 2.865 7.256 -12.562 1.00 89.69 94 ASP A N 1
ATOM 771 C CA . ASP A 1 94 ? 2.308 7.988 -11.439 1.00 89.69 94 ASP A CA 1
ATOM 772 C C . ASP A 1 94 ? 1.568 7.059 -10.472 1.00 89.69 94 ASP A C 1
ATOM 774 O O . ASP A 1 94 ? 1.167 5.935 -10.794 1.00 89.69 94 ASP A O 1
ATOM 778 N N . LYS A 1 95 ? 1.304 7.576 -9.271 1.00 83.19 95 LYS A N 1
ATOM 779 C CA . LYS A 1 95 ? 0.597 6.851 -8.204 1.00 83.19 95 LYS A CA 1
ATOM 780 C C . LYS A 1 95 ? -0.762 6.314 -8.651 1.00 83.19 95 LYS A C 1
ATOM 782 O O . LYS A 1 95 ? -1.112 5.176 -8.342 1.00 83.19 95 LYS A O 1
ATOM 787 N N . GLU A 1 96 ? -1.528 7.126 -9.374 1.00 85.50 96 GLU A N 1
ATOM 788 C CA . GLU A 1 96 ? -2.860 6.743 -9.850 1.00 85.50 96 GLU A CA 1
ATOM 789 C C . GLU A 1 96 ? -2.792 5.636 -10.904 1.00 85.50 96 GLU A C 1
ATOM 791 O O . GLU A 1 96 ? -3.612 4.714 -10.893 1.00 85.50 96 GLU A O 1
ATOM 796 N N . ASP A 1 97 ? -1.790 5.673 -11.780 1.00 90.75 97 ASP A N 1
ATOM 797 C CA . ASP A 1 97 ? -1.616 4.643 -12.798 1.00 90.75 97 ASP A CA 1
ATOM 798 C C . ASP A 1 97 ? -1.103 3.339 -12.198 1.00 90.75 97 ASP A C 1
ATOM 800 O O . ASP A 1 97 ? -1.638 2.275 -12.522 1.00 90.75 97 ASP A O 1
ATOM 804 N N . TYR A 1 98 ? -0.169 3.404 -11.244 1.00 89.62 98 TYR A N 1
ATOM 805 C CA . TYR A 1 98 ? 0.218 2.231 -10.467 1.00 89.62 98 TYR A CA 1
ATOM 806 C C . TYR A 1 98 ? -0.989 1.621 -9.749 1.00 89.62 98 TYR A C 1
ATOM 808 O O . TYR A 1 98 ? -1.224 0.422 -9.868 1.00 89.62 98 TYR A O 1
ATOM 816 N N . LYS A 1 99 ? -1.826 2.430 -9.088 1.00 87.75 99 LYS A N 1
ATOM 817 C CA . LYS A 1 99 ? -3.053 1.961 -8.424 1.00 87.75 99 LYS A CA 1
ATOM 818 C C . LYS A 1 99 ? -4.019 1.283 -9.399 1.00 87.75 99 LYS A C 1
ATOM 820 O O . LYS A 1 99 ? -4.596 0.242 -9.076 1.00 87.75 99 LYS A O 1
ATOM 825 N N . ARG A 1 100 ? -4.197 1.839 -10.602 1.00 90.31 100 ARG A N 1
ATOM 826 C CA . ARG A 1 100 ? -5.023 1.231 -11.660 1.00 90.31 100 ARG A CA 1
ATOM 827 C C . ARG A 1 100 ? -4.458 -0.111 -12.113 1.00 90.31 100 ARG A C 1
ATOM 829 O O . ARG A 1 100 ? -5.213 -1.079 -12.185 1.00 90.31 100 ARG A O 1
ATOM 836 N N . ILE A 1 101 ? -3.158 -0.177 -12.404 1.00 92.56 101 ILE A N 1
ATOM 837 C CA . ILE A 1 101 ? -2.469 -1.408 -12.820 1.00 92.56 101 ILE A CA 1
ATOM 838 C C . ILE A 1 101 ? -2.571 -2.456 -11.711 1.00 92.56 101 ILE A C 1
ATOM 840 O O . ILE A 1 101 ? -3.025 -3.568 -11.963 1.00 92.56 101 ILE A O 1
ATOM 844 N N . TYR A 1 102 ? -2.254 -2.072 -10.477 1.00 91.00 102 TYR A N 1
ATOM 845 C CA . TYR A 1 102 ? -2.329 -2.917 -9.293 1.00 91.00 102 TYR A CA 1
ATOM 846 C C . TYR A 1 102 ? -3.724 -3.519 -9.110 1.00 91.00 102 TYR A C 1
ATOM 848 O O . TYR A 1 102 ? -3.849 -4.730 -8.970 1.00 91.00 102 TYR A O 1
ATOM 856 N N . HIS A 1 103 ? -4.791 -2.717 -9.167 1.00 85.94 103 HIS A N 1
ATOM 857 C CA . HIS A 1 103 ? -6.159 -3.223 -9.013 1.00 85.94 103 HIS A CA 1
ATOM 858 C C . HIS A 1 103 ? -6.576 -4.201 -10.108 1.00 85.94 103 HIS A C 1
ATOM 860 O O . HIS A 1 103 ? -7.297 -5.164 -9.835 1.00 85.94 103 HIS A O 1
ATOM 866 N N . VAL A 1 104 ? -6.143 -3.955 -11.344 1.00 88.50 104 VAL A N 1
ATOM 867 C CA . VAL A 1 104 ? -6.379 -4.896 -12.436 1.00 88.50 104 VAL A CA 1
ATOM 868 C C . VAL A 1 104 ? -5.603 -6.184 -12.166 1.00 88.50 104 VAL A C 1
ATOM 870 O O . VAL A 1 104 ? -6.213 -7.247 -12.135 1.00 88.50 104 VAL A O 1
ATOM 873 N N . CYS A 1 105 ? -4.305 -6.110 -11.876 1.00 89.00 105 CYS A N 1
ATOM 874 C CA . CYS A 1 105 ? -3.494 -7.289 -11.574 1.00 89.00 105 CYS A CA 1
ATOM 875 C C . CYS A 1 105 ? -4.026 -8.075 -10.370 1.00 89.00 105 CYS A C 1
ATOM 877 O O . CYS A 1 105 ? -4.099 -9.295 -10.445 1.00 89.00 105 CYS A O 1
ATOM 879 N N . TYR A 1 106 ? -4.481 -7.405 -9.310 1.00 87.38 106 TYR A N 1
ATOM 880 C CA . TYR A 1 106 ? -5.124 -8.035 -8.157 1.00 87.38 106 TYR A CA 1
ATOM 881 C C . TYR A 1 106 ? -6.380 -8.815 -8.569 1.00 87.38 106 TYR A C 1
ATOM 883 O O . TYR A 1 106 ? -6.538 -9.975 -8.203 1.00 87.38 106 TYR A O 1
ATOM 891 N N . ARG A 1 107 ? -7.243 -8.219 -9.405 1.00 84.69 107 ARG A N 1
ATOM 892 C CA . ARG A 1 107 ? -8.455 -8.882 -9.915 1.00 84.69 107 ARG A CA 1
ATOM 893 C C . ARG A 1 107 ? -8.144 -10.131 -10.745 1.00 84.69 107 ARG A C 1
ATOM 895 O O . ARG A 1 107 ? -8.914 -11.082 -10.699 1.00 84.69 107 ARG A O 1
ATOM 902 N N . TYR A 1 108 ? -7.058 -10.108 -11.514 1.00 86.69 108 TYR A N 1
ATOM 903 C CA . TYR A 1 108 ? -6.643 -11.219 -12.377 1.00 86.69 108 TYR A CA 1
ATOM 904 C C . TYR A 1 108 ? -5.639 -12.180 -11.709 1.00 86.69 108 TYR A C 1
ATOM 906 O O . TYR A 1 108 ? -5.208 -13.127 -12.358 1.00 86.69 108 TYR A O 1
ATOM 914 N N . GLY A 1 109 ? -5.259 -11.965 -10.443 1.00 86.31 109 GLY A N 1
ATOM 915 C CA . GLY A 1 109 ? -4.292 -12.813 -9.731 1.00 86.31 109 GLY A CA 1
ATOM 916 C C . GLY A 1 109 ? -2.838 -12.683 -10.214 1.00 86.31 109 GLY A C 1
ATOM 917 O O . GLY A 1 109 ? -2.048 -13.598 -10.028 1.00 86.31 109 GLY A O 1
ATOM 918 N N . LEU A 1 110 ? -2.469 -11.559 -10.834 1.00 89.25 110 LEU A N 1
ATOM 919 C CA . LEU A 1 110 ? -1.138 -11.297 -11.411 1.00 89.25 110 LEU A CA 1
ATOM 920 C C . LEU A 1 110 ? -0.255 -10.415 -10.518 1.00 89.25 110 LEU A C 1
ATOM 922 O O . LEU A 1 110 ? 0.667 -9.756 -10.996 1.00 89.25 110 LEU A O 1
ATOM 926 N N . LEU A 1 111 ? -0.568 -10.346 -9.226 1.00 88.56 111 LEU A N 1
ATOM 927 C CA . LEU A 1 111 ? 0.106 -9.456 -8.283 1.00 88.56 111 LEU A CA 1
ATOM 928 C C . LEU A 1 111 ? 1.608 -9.747 -8.181 1.00 88.56 111 LEU A C 1
ATOM 930 O O . LEU A 1 111 ? 2.420 -8.827 -8.150 1.00 88.56 111 LEU A O 1
ATOM 934 N N . ASP A 1 112 ? 1.973 -11.029 -8.169 1.00 88.81 112 ASP A N 1
ATOM 935 C CA . ASP A 1 112 ? 3.356 -11.474 -7.985 1.00 88.81 112 ASP A CA 1
ATOM 936 C C . ASP A 1 112 ? 4.272 -11.117 -9.159 1.00 88.81 112 ASP A C 1
ATOM 938 O O . ASP A 1 112 ? 5.491 -11.094 -8.999 1.00 88.81 112 ASP A O 1
ATOM 942 N N . LEU A 1 113 ? 3.684 -10.807 -10.317 1.00 91.19 113 LEU A N 1
ATOM 943 C CA . LEU A 1 113 ? 4.396 -10.407 -11.528 1.00 91.19 113 LEU A CA 1
ATOM 944 C C . LEU A 1 113 ? 4.740 -8.912 -11.544 1.00 91.19 113 LEU A C 1
ATOM 946 O O . LEU A 1 113 ? 5.514 -8.473 -12.393 1.00 91.19 113 LEU A O 1
ATOM 950 N N . LEU A 1 114 ? 4.154 -8.113 -10.647 1.00 91.94 114 LEU A N 1
ATOM 951 C CA . LEU A 1 114 ? 4.432 -6.683 -10.574 1.00 91.94 114 LEU A CA 1
ATOM 952 C C . LEU A 1 114 ? 5.717 -6.393 -9.778 1.00 91.94 114 LEU A C 1
ATOM 954 O O . LEU A 1 114 ? 5.959 -7.012 -8.736 1.00 91.94 114 LEU A O 1
ATOM 958 N N . PRO A 1 115 ? 6.505 -5.383 -10.196 1.00 91.19 115 PRO A N 1
ATOM 959 C CA . PRO A 1 115 ? 7.559 -4.810 -9.365 1.00 91.19 115 PRO A CA 1
ATOM 960 C C . PRO A 1 115 ? 6.982 -4.316 -8.031 1.00 91.19 115 PRO A C 1
ATOM 962 O O . PRO A 1 115 ? 6.190 -3.376 -8.008 1.00 91.19 115 PRO A O 1
ATOM 965 N N . ARG A 1 116 ? 7.372 -4.933 -6.910 1.00 84.00 116 ARG A N 1
ATOM 966 C CA . ARG A 1 116 ? 6.953 -4.486 -5.573 1.00 84.00 116 ARG A CA 1
ATOM 967 C C . ARG A 1 116 ? 7.928 -3.432 -5.035 1.00 84.00 116 ARG A C 1
ATOM 969 O O . ARG A 1 116 ? 9.100 -3.768 -4.850 1.00 84.00 116 ARG A O 1
ATOM 976 N N . PRO A 1 117 ? 7.486 -2.186 -4.787 1.00 80.81 117 PRO A N 1
ATOM 977 C CA . PRO A 1 117 ? 8.296 -1.224 -4.049 1.00 80.81 117 PRO A CA 1
ATOM 978 C C . PRO A 1 117 ? 8.411 -1.658 -2.579 1.00 80.81 117 PRO A C 1
ATOM 980 O O . PRO A 1 117 ? 7.446 -2.161 -2.003 1.00 80.81 117 PRO A O 1
ATOM 983 N N . GLU A 1 118 ? 9.580 -1.483 -1.965 1.00 71.94 118 GLU A N 1
ATOM 984 C CA . GLU A 1 118 ? 9.727 -1.628 -0.512 1.00 71.94 118 GLU A CA 1
ATOM 985 C C . GLU A 1 118 ? 9.159 -0.390 0.196 1.00 71.94 118 GLU A C 1
ATOM 987 O O . GLU A 1 118 ? 9.479 0.742 -0.169 1.00 71.94 118 GLU A O 1
ATOM 992 N N . SER A 1 119 ? 8.307 -0.604 1.208 1.00 58.94 119 SER A N 1
ATOM 993 C CA . SER A 1 119 ? 7.811 0.479 2.064 1.00 58.94 119 SER A CA 1
ATOM 994 C C . SER A 1 119 ? 8.979 1.080 2.841 1.00 58.94 119 SER A C 1
ATOM 996 O O . SER A 1 119 ? 9.642 0.402 3.630 1.00 58.94 119 SER A O 1
ATOM 998 N N . LEU A 1 120 ? 9.226 2.369 2.624 1.00 52.19 120 LEU A N 1
ATOM 999 C CA . LEU A 1 120 ? 10.271 3.126 3.312 1.00 52.19 120 LEU A CA 1
ATOM 1000 C C . LEU A 1 120 ? 9.837 3.608 4.699 1.00 52.19 120 LEU A C 1
ATOM 1002 O O . LEU A 1 120 ? 10.615 4.286 5.364 1.00 52.19 120 LEU A O 1
ATOM 1006 N N . ALA A 1 121 ? 8.635 3.231 5.158 1.00 46.97 121 ALA A N 1
ATOM 1007 C CA . ALA A 1 121 ? 8.152 3.506 6.513 1.00 46.97 121 ALA A CA 1
ATOM 1008 C C . ALA A 1 121 ? 9.092 2.944 7.604 1.00 46.97 121 ALA A C 1
ATOM 1010 O O . ALA A 1 121 ? 9.074 3.385 8.751 1.00 46.97 121 ALA A O 1
ATOM 1011 N N . LYS A 1 122 ? 9.988 2.016 7.243 1.00 51.59 122 LYS A N 1
ATOM 1012 C CA . LYS A 1 122 ? 11.142 1.617 8.057 1.00 51.59 122 LYS A CA 1
ATOM 1013 C C . LYS A 1 122 ? 12.326 2.544 7.741 1.00 51.59 122 LYS A C 1
ATOM 1015 O O . LYS A 1 122 ? 13.199 2.204 6.951 1.00 51.59 122 LYS A O 1
ATOM 1020 N N . ASN A 1 123 ? 12.263 3.733 8.338 1.00 43.56 123 ASN A N 1
ATOM 1021 C CA . ASN A 1 123 ? 13.083 4.962 8.290 1.00 43.56 123 ASN A CA 1
ATOM 1022 C C . ASN A 1 123 ? 14.604 4.965 7.941 1.00 43.56 123 ASN A C 1
ATOM 1024 O O . ASN A 1 123 ? 15.197 6.042 7.979 1.00 43.56 123 ASN A O 1
ATOM 1028 N N . ASP A 1 124 ? 15.256 3.875 7.529 1.00 50.50 124 ASP A N 1
ATOM 1029 C CA . ASP A 1 124 ? 16.728 3.829 7.383 1.00 50.50 124 ASP A CA 1
ATOM 1030 C C . ASP A 1 124 ? 17.242 3.834 5.926 1.00 50.50 124 ASP A C 1
ATOM 1032 O O . ASP A 1 124 ? 18.441 3.989 5.680 1.00 50.50 124 ASP A O 1
ATOM 1036 N N . GLY A 1 125 ? 16.364 3.686 4.926 1.00 51.56 125 GLY A N 1
ATOM 1037 C CA . GLY A 1 125 ? 16.773 3.530 3.518 1.00 51.56 125 GLY A CA 1
ATOM 1038 C C . GLY A 1 125 ? 17.185 4.824 2.801 1.00 51.56 125 GLY A C 1
ATOM 1039 O O . GLY A 1 125 ? 18.016 4.796 1.896 1.00 51.56 125 GLY A O 1
ATOM 1040 N N . LEU A 1 126 ? 16.632 5.969 3.209 1.00 51.84 126 LEU A N 1
ATOM 1041 C CA . LEU A 1 126 ? 16.871 7.268 2.561 1.00 51.84 126 LEU A CA 1
ATOM 1042 C C . LEU A 1 126 ? 18.253 7.857 2.873 1.00 51.84 126 LEU A C 1
ATOM 1044 O O . LEU A 1 126 ? 18.840 8.519 2.021 1.00 51.84 126 LEU A O 1
ATOM 1048 N N . ASN A 1 127 ? 18.782 7.595 4.071 1.00 52.00 127 ASN A N 1
ATOM 1049 C CA . ASN A 1 127 ? 20.073 8.131 4.510 1.00 52.00 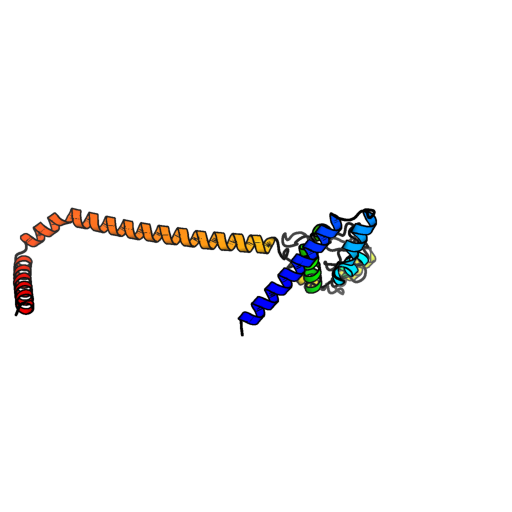127 ASN A CA 1
ATOM 1050 C C . ASN A 1 127 ? 21.267 7.283 4.040 1.00 52.00 127 ASN A C 1
ATOM 1052 O O . ASN A 1 127 ? 22.387 7.784 3.999 1.00 52.00 127 ASN A O 1
ATOM 1056 N N . ASN A 1 128 ? 21.031 6.025 3.651 1.00 48.53 128 ASN A N 1
ATOM 1057 C CA . ASN A 1 128 ? 22.079 5.060 3.298 1.00 48.53 128 ASN A CA 1
ATOM 1058 C C . ASN A 1 128 ? 22.261 4.849 1.784 1.00 48.53 128 ASN A C 1
ATOM 1060 O O . ASN A 1 128 ? 23.068 4.012 1.379 1.00 48.53 128 ASN A O 1
ATOM 1064 N N . PHE A 1 129 ? 21.547 5.590 0.928 1.00 52.00 129 PHE A N 1
ATOM 1065 C CA . PHE A 1 129 ? 21.779 5.531 -0.516 1.00 52.00 129 PHE A CA 1
ATOM 1066 C C . PHE A 1 129 ? 23.050 6.315 -0.880 1.00 52.00 129 PHE A C 1
ATOM 1068 O O . PHE A 1 129 ? 23.014 7.500 -1.207 1.00 52.00 129 PHE A O 1
ATOM 1075 N N . VAL A 1 130 ? 24.193 5.640 -0.773 1.00 48.31 130 VAL A N 1
ATOM 1076 C CA . VAL A 1 130 ? 25.498 6.128 -1.228 1.00 48.31 130 VAL A CA 1
ATOM 1077 C C . VAL A 1 130 ? 25.706 5.604 -2.648 1.00 48.31 130 VAL A C 1
ATOM 1079 O O . VAL A 1 130 ? 25.898 4.407 -2.861 1.00 48.31 130 VAL A O 1
ATOM 1082 N N . GLU A 1 131 ? 25.626 6.491 -3.637 1.00 53.78 131 GLU A N 1
ATOM 1083 C CA . GLU A 1 131 ? 26.003 6.169 -5.017 1.00 53.78 131 GLU A CA 1
ATOM 1084 C C . GLU A 1 131 ? 27.512 5.879 -5.122 1.00 53.78 131 GLU A C 1
ATOM 1086 O O . GLU A 1 131 ? 28.297 6.430 -4.344 1.00 53.78 131 GLU A O 1
ATOM 1091 N N . PRO A 1 132 ? 27.965 5.096 -6.120 1.00 47.94 132 PRO A N 1
ATOM 1092 C CA . PRO A 1 132 ? 29.357 5.137 -6.548 1.00 47.94 132 PRO A CA 1
ATOM 1093 C C . PRO A 1 132 ? 29.623 6.509 -7.185 1.00 47.94 132 PRO A C 1
ATOM 1095 O O . PRO A 1 132 ? 29.351 6.738 -8.361 1.00 47.94 132 PRO A O 1
ATOM 1098 N N . VAL A 1 133 ? 30.094 7.460 -6.380 1.00 51.81 133 VAL A N 1
ATOM 1099 C CA . VAL A 1 133 ? 30.376 8.825 -6.833 1.00 51.81 133 VAL A CA 1
ATOM 1100 C C . VAL A 1 133 ? 31.593 8.802 -7.764 1.00 51.81 133 VAL A C 1
ATOM 1102 O O . VAL A 1 133 ? 32.677 8.392 -7.359 1.00 51.81 133 VAL A O 1
ATOM 1105 N N . THR A 1 134 ? 31.441 9.252 -9.009 1.00 55.66 134 THR A N 1
ATOM 1106 C CA . THR A 1 134 ? 32.582 9.539 -9.892 1.00 55.66 134 THR A CA 1
ATOM 1107 C C . THR A 1 134 ? 33.285 10.827 -9.434 1.00 55.66 134 THR A C 1
ATOM 1109 O O . THR A 1 134 ? 32.649 11.739 -8.908 1.00 55.66 134 THR A O 1
ATOM 1112 N N . ASN A 1 135 ? 34.605 10.939 -9.610 1.00 56.16 135 ASN A N 1
ATOM 1113 C CA . ASN A 1 135 ? 35.404 12.036 -9.027 1.00 56.16 135 ASN A CA 1
ATOM 1114 C C . ASN A 1 135 ? 34.908 13.457 -9.383 1.00 56.16 135 ASN A C 1
ATOM 1116 O O . ASN A 1 135 ? 35.012 14.375 -8.571 1.00 56.16 135 ASN A O 1
ATOM 1120 N N . GLU A 1 136 ? 34.316 13.650 -10.562 1.00 56.88 136 GLU A N 1
ATOM 1121 C CA . GLU A 1 136 ? 33.781 14.943 -11.030 1.00 56.88 136 GLU A CA 1
ATOM 1122 C C . GLU A 1 136 ? 32.585 15.429 -10.200 1.00 56.88 136 GLU A C 1
ATOM 1124 O O . GLU A 1 136 ? 32.372 16.621 -9.967 1.00 56.88 136 GLU A O 1
ATOM 1129 N N . VAL A 1 137 ? 31.822 14.471 -9.694 1.00 53.44 137 VAL A N 1
ATOM 1130 C CA . VAL A 1 137 ? 30.547 14.669 -9.027 1.00 53.44 137 VAL A CA 1
ATOM 1131 C C . VAL A 1 137 ? 30.738 15.135 -7.571 1.00 53.44 137 VAL A C 1
ATOM 1133 O O . VAL A 1 137 ? 29.845 15.771 -6.996 1.00 53.44 137 VAL A O 1
ATOM 1136 N N . ILE A 1 138 ? 31.921 14.900 -6.992 1.00 55.38 138 ILE A N 1
ATOM 1137 C CA . ILE A 1 138 ? 32.345 15.391 -5.669 1.00 55.38 138 ILE A CA 1
ATOM 1138 C C . ILE A 1 138 ? 32.519 16.920 -5.693 1.00 55.38 138 ILE A C 1
ATOM 1140 O O . ILE A 1 138 ? 32.020 17.618 -4.805 1.00 55.38 138 ILE A O 1
ATOM 1144 N N . ASN A 1 139 ? 33.134 17.454 -6.753 1.00 55.88 139 ASN A N 1
ATOM 1145 C CA . ASN A 1 139 ? 33.457 18.879 -6.874 1.00 55.88 139 ASN A CA 1
ATOM 1146 C C . ASN A 1 139 ? 32.215 19.778 -6.997 1.00 55.88 139 ASN A C 1
ATOM 1148 O O . ASN A 1 139 ? 32.187 20.867 -6.429 1.00 55.88 139 ASN A O 1
ATOM 1152 N N . LEU A 1 140 ? 31.157 19.325 -7.679 1.00 56.06 140 LEU A N 1
ATOM 1153 C CA . LEU A 1 140 ? 29.912 20.098 -7.821 1.00 56.06 140 LEU A CA 1
ATOM 1154 C C . LEU A 1 140 ? 29.077 20.136 -6.530 1.00 56.06 140 LEU A C 1
ATOM 1156 O O . LEU A 1 140 ? 28.453 21.154 -6.232 1.00 56.06 140 LEU A O 1
ATOM 1160 N N . ASN A 1 141 ? 29.099 19.057 -5.734 1.00 51.78 141 ASN A N 1
ATOM 1161 C CA . ASN A 1 141 ? 28.457 19.035 -4.413 1.00 51.78 141 ASN A CA 1
ATOM 1162 C C . ASN A 1 141 ? 29.168 19.965 -3.422 1.00 51.78 141 ASN A C 1
ATOM 1164 O O . ASN A 1 141 ? 28.495 20.660 -2.667 1.00 51.78 141 ASN A O 1
ATOM 1168 N N . ALA A 1 142 ? 30.505 19.999 -3.443 1.00 57.62 142 ALA A N 1
ATOM 1169 C CA . ALA A 1 142 ? 31.298 20.883 -2.587 1.00 57.62 142 ALA A CA 1
ATOM 1170 C C . ALA A 1 142 ? 31.015 22.375 -2.849 1.00 57.62 142 ALA A C 1
ATOM 1172 O O . ALA A 1 142 ? 31.163 23.201 -1.954 1.00 57.62 142 ALA A O 1
ATOM 1173 N N . GLN A 1 143 ? 30.561 22.719 -4.059 1.00 57.78 143 GLN A N 1
ATOM 1174 C CA . GLN A 1 143 ? 30.200 24.085 -4.442 1.00 57.78 143 GLN A CA 1
ATOM 1175 C C . GLN A 1 143 ? 28.745 24.471 -4.113 1.00 57.78 143 GLN A C 1
ATOM 1177 O O . GLN A 1 143 ? 28.355 25.597 -4.404 1.00 57.78 143 GLN A O 1
ATOM 1182 N N . GLY A 1 144 ? 27.925 23.570 -3.552 1.00 57.50 144 GLY A N 1
ATOM 1183 C CA . GLY A 1 144 ? 26.539 23.870 -3.161 1.00 57.50 144 GLY A CA 1
ATOM 1184 C C . GLY A 1 144 ? 25.575 24.190 -4.316 1.00 57.50 144 GLY A C 1
ATOM 1185 O O . GLY A 1 144 ? 24.474 24.665 -4.070 1.00 57.50 144 GLY A O 1
ATOM 1186 N N . LYS A 1 145 ? 25.963 23.936 -5.574 1.00 57.75 145 LYS A N 1
ATOM 1187 C CA . LYS A 1 145 ? 25.206 24.339 -6.781 1.00 57.75 145 LYS A CA 1
ATOM 1188 C C . LYS A 1 145 ? 24.114 23.355 -7.219 1.00 57.75 145 LYS A C 1
ATOM 1190 O O . LYS A 1 145 ? 23.429 23.609 -8.203 1.00 57.75 145 LYS A O 1
ATOM 1195 N N . LEU A 1 146 ? 23.975 22.219 -6.537 1.00 59.38 146 LEU A N 1
ATOM 1196 C CA . LEU A 1 146 ? 23.015 21.169 -6.881 1.00 59.38 146 LEU A CA 1
ATOM 1197 C C . LEU A 1 146 ? 21.855 21.174 -5.884 1.00 59.38 146 LEU A C 1
ATOM 1199 O O . LEU A 1 146 ? 21.983 20.668 -4.767 1.00 59.38 146 LEU A O 1
ATOM 1203 N N . GLU A 1 147 ? 20.714 21.722 -6.297 1.00 58.72 147 GLU A N 1
ATOM 1204 C CA . GLU A 1 147 ? 19.470 21.603 -5.541 1.00 58.72 147 GLU A CA 1
ATOM 1205 C C . GLU A 1 147 ? 18.933 20.171 -5.656 1.00 58.72 147 GLU A C 1
ATOM 1207 O O . GLU A 1 147 ? 18.527 19.707 -6.723 1.00 58.72 147 GLU A O 1
ATOM 1212 N N . ARG A 1 148 ? 18.925 19.437 -4.540 1.00 63.22 148 ARG A N 1
ATOM 1213 C CA . ARG A 1 148 ? 18.296 18.114 -4.485 1.00 63.22 148 ARG A CA 1
ATOM 1214 C C . ARG A 1 148 ? 16.788 18.310 -4.360 1.00 63.22 148 ARG A C 1
ATOM 1216 O O . ARG A 1 148 ? 16.317 18.746 -3.312 1.00 63.22 148 ARG A O 1
ATOM 1223 N N . ASN A 1 149 ? 16.017 17.943 -5.383 1.00 64.25 149 ASN A N 1
ATOM 1224 C CA . ASN A 1 149 ? 14.552 17.946 -5.309 1.00 64.25 149 ASN A CA 1
ATOM 1225 C C . ASN A 1 149 ? 14.036 16.766 -4.457 1.00 64.25 149 ASN A C 1
ATOM 1227 O O . ASN A 1 149 ? 13.445 15.808 -4.952 1.00 64.25 149 ASN A O 1
ATOM 1231 N N . LEU A 1 150 ? 14.295 16.826 -3.148 1.00 65.94 150 LEU A N 1
ATOM 1232 C CA . LEU A 1 150 ? 13.889 15.812 -2.168 1.00 65.94 150 LEU A CA 1
ATOM 1233 C C . LEU A 1 150 ? 12.367 15.749 -1.984 1.00 65.94 150 LEU A C 1
ATOM 1235 O O . LEU A 1 150 ? 11.859 14.767 -1.446 1.00 65.94 150 LEU A O 1
ATOM 1239 N N . LYS A 1 151 ? 11.631 16.769 -2.447 1.00 70.69 151 LYS A N 1
ATOM 1240 C CA . LYS A 1 151 ? 10.169 16.825 -2.366 1.00 70.69 151 LYS A CA 1
ATOM 1241 C C . LYS A 1 151 ? 9.525 15.635 -3.075 1.00 70.69 151 LYS A C 1
ATOM 1243 O O . LYS A 1 151 ? 8.635 15.012 -2.506 1.00 70.69 151 LYS A O 1
ATOM 1248 N N . ILE A 1 152 ? 10.025 15.281 -4.262 1.00 68.44 152 ILE A N 1
ATOM 1249 C CA . ILE A 1 152 ? 9.541 14.125 -5.027 1.00 68.44 152 ILE A CA 1
ATOM 1250 C C . ILE A 1 152 ? 9.712 12.859 -4.183 1.00 68.44 152 ILE A C 1
ATOM 1252 O O . ILE A 1 152 ? 8.748 12.154 -3.914 1.00 68.44 152 ILE A O 1
ATOM 1256 N N . VAL A 1 153 ? 10.910 12.604 -3.663 1.00 66.94 153 VAL A N 1
ATOM 1257 C CA . VAL A 1 153 ? 11.164 11.392 -2.873 1.00 66.94 153 VAL A CA 1
ATOM 1258 C C . VAL A 1 153 ? 10.291 11.331 -1.625 1.00 66.94 153 VAL A C 1
ATOM 1260 O O . VAL A 1 153 ? 9.704 10.290 -1.366 1.00 66.94 153 VAL A O 1
ATOM 1263 N N . LEU A 1 154 ? 10.143 12.438 -0.892 1.00 66.19 154 LEU A N 1
ATOM 1264 C CA . LEU A 1 154 ? 9.303 12.506 0.309 1.00 66.19 154 LEU A CA 1
ATOM 1265 C C . LEU A 1 154 ? 7.817 12.268 0.013 1.00 66.19 154 LEU A C 1
ATOM 1267 O O . LEU A 1 154 ? 7.098 11.700 0.833 1.00 66.19 154 LEU A O 1
ATOM 1271 N N . GLU A 1 155 ? 7.325 12.699 -1.147 1.00 69.06 155 GLU A N 1
ATOM 1272 C CA . GLU A 1 155 ? 5.952 12.418 -1.561 1.00 69.06 155 GLU A CA 1
ATOM 1273 C C . GLU A 1 155 ? 5.748 10.938 -1.898 1.00 69.06 155 GLU A C 1
ATOM 1275 O O . GLU A 1 155 ? 4.662 10.408 -1.651 1.00 69.06 155 GLU A O 1
ATOM 1280 N N . TYR A 1 156 ? 6.755 10.270 -2.463 1.00 65.88 156 TYR A N 1
ATOM 1281 C CA . TYR A 1 156 ? 6.702 8.856 -2.849 1.00 65.88 156 TYR A CA 1
ATOM 1282 C C . TYR A 1 156 ? 7.193 7.895 -1.754 1.00 65.88 156 TYR A C 1
ATOM 1284 O O . TYR A 1 156 ? 6.885 6.714 -1.821 1.00 65.88 156 TYR A O 1
ATOM 1292 N N . SER A 1 157 ? 7.890 8.365 -0.717 1.00 58.56 157 SER A N 1
ATOM 1293 C CA . SER A 1 157 ? 8.272 7.551 0.445 1.00 58.56 157 SER A CA 1
ATOM 1294 C C . SER A 1 157 ? 7.118 7.355 1.425 1.00 58.56 157 SER A C 1
ATOM 1296 O O . SER A 1 157 ? 7.053 6.327 2.086 1.00 58.56 157 SER A O 1
ATOM 1298 N N . LYS A 1 158 ? 6.156 8.288 1.452 1.00 57.62 158 LYS A N 1
ATOM 1299 C CA . LYS A 1 158 ? 4.851 8.144 2.130 1.00 57.62 158 LYS A CA 1
ATOM 1300 C C . LYS A 1 158 ? 3.922 7.131 1.453 1.00 57.62 158 LYS A C 1
ATOM 1302 O O . LYS A 1 158 ? 2.749 7.041 1.795 1.00 57.62 158 LYS A O 1
ATOM 1307 N N 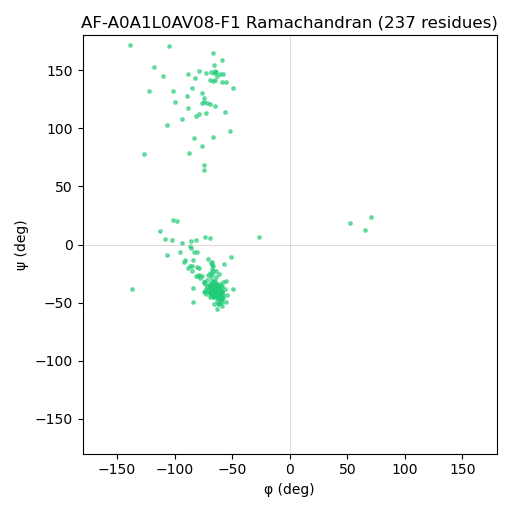. PHE A 1 159 ? 4.411 6.429 0.434 1.00 53.75 159 PHE A N 1
ATOM 1308 C CA . PHE A 1 159 ? 3.717 5.340 -0.232 1.00 53.75 159 PHE A CA 1
ATOM 1309 C C . PHE A 1 159 ? 3.752 4.106 0.685 1.00 53.75 159 PHE A C 1
ATOM 1311 O O . PHE A 1 159 ? 4.377 3.095 0.380 1.00 53.75 159 PHE A O 1
ATOM 1318 N N . GLU A 1 160 ? 3.114 4.220 1.851 1.00 51.66 160 GLU A N 1
ATOM 1319 C CA . GLU A 1 160 ? 2.675 3.071 2.635 1.00 51.66 160 GLU A CA 1
ATOM 1320 C C . GLU A 1 160 ? 1.932 2.126 1.694 1.00 51.66 160 GLU A C 1
ATOM 1322 O O . GLU A 1 160 ? 1.169 2.541 0.813 1.00 51.66 160 GLU A O 1
ATOM 1327 N N . THR A 1 161 ? 2.254 0.846 1.812 1.00 52.69 161 THR A N 1
ATOM 1328 C CA . THR A 1 161 ? 1.733 -0.247 0.999 1.00 52.69 161 THR A CA 1
ATOM 1329 C C . THR A 1 161 ? 0.209 -0.200 0.994 1.00 52.69 161 THR A C 1
ATOM 1331 O O . THR A 1 161 ? -0.439 -0.686 1.913 1.00 52.69 161 THR A O 1
ATOM 1334 N N . PHE A 1 162 ? -0.353 0.395 -0.064 1.00 52.66 162 PHE A N 1
ATOM 1335 C CA . PHE A 1 162 ? -1.722 0.925 -0.169 1.00 52.66 162 PHE A CA 1
ATOM 1336 C C . PHE A 1 162 ? -2.881 -0.006 0.248 1.00 52.66 162 PHE A C 1
ATOM 1338 O O . PHE A 1 162 ? -4.021 0.461 0.318 1.00 52.66 162 PHE A O 1
ATOM 1345 N N . PHE A 1 163 ? -2.641 -1.300 0.483 1.00 50.72 163 PHE A N 1
ATOM 1346 C CA . PHE A 1 163 ? -3.692 -2.292 0.708 1.00 50.72 163 PHE A CA 1
ATOM 1347 C C . PHE A 1 163 ? -3.434 -3.285 1.846 1.00 50.72 163 PHE A C 1
ATOM 1349 O O . PHE A 1 163 ? -4.390 -3.584 2.553 1.00 50.72 163 PHE A O 1
ATOM 1356 N N . GLU A 1 164 ? -2.206 -3.766 2.069 1.00 48.91 164 GLU A N 1
ATOM 1357 C CA . GLU A 1 164 ? -1.933 -4.678 3.199 1.00 48.91 164 GLU A CA 1
ATOM 1358 C C . GLU A 1 164 ? -2.049 -3.927 4.533 1.00 48.91 164 GLU A C 1
ATOM 1360 O O . GLU A 1 164 ? -2.798 -4.334 5.417 1.00 48.91 164 GLU A O 1
ATOM 1365 N N . GLU A 1 165 ? -1.461 -2.735 4.606 1.00 49.91 165 GLU A N 1
ATOM 1366 C CA . GLU A 1 165 ? -1.483 -1.898 5.806 1.00 49.91 165 GLU A CA 1
ATOM 1367 C C . GLU A 1 165 ? -2.884 -1.344 6.099 1.00 49.91 165 GLU A C 1
ATOM 1369 O O . GLU A 1 165 ? -3.300 -1.321 7.246 1.00 49.91 165 GLU A O 1
ATOM 1374 N N . LYS A 1 166 ? -3.694 -1.024 5.075 1.00 52.50 166 LYS A N 1
ATOM 1375 C CA . LYS A 1 166 ? -5.089 -0.593 5.292 1.00 52.50 166 LYS A CA 1
ATOM 1376 C C . LYS A 1 166 ? -5.978 -1.681 5.882 1.00 52.50 166 LYS A C 1
ATOM 1378 O O . LYS A 1 166 ? -6.888 -1.361 6.641 1.00 52.50 166 LYS A O 1
ATOM 1383 N N . VAL A 1 167 ? -5.777 -2.946 5.515 1.00 51.16 167 VAL A N 1
ATOM 1384 C CA . VAL A 1 167 ? -6.534 -4.050 6.124 1.00 51.16 167 VAL A CA 1
ATOM 1385 C C . VAL A 1 167 ? -6.110 -4.221 7.583 1.00 51.16 167 VAL A C 1
ATOM 1387 O O . VAL A 1 167 ? -6.972 -4.357 8.450 1.00 51.16 167 VAL A O 1
ATOM 1390 N N . ASP A 1 168 ? -4.815 -4.113 7.871 1.00 52.00 168 ASP A N 1
ATOM 1391 C CA . ASP A 1 168 ? -4.284 -4.199 9.233 1.00 52.00 168 ASP A CA 1
ATOM 1392 C C . ASP A 1 168 ? -4.668 -2.985 10.105 1.00 52.00 168 ASP A C 1
ATOM 1394 O O . ASP A 1 168 ? -5.019 -3.143 11.274 1.00 52.00 168 ASP A O 1
ATOM 1398 N N . GLU A 1 169 ? -4.723 -1.777 9.546 1.00 57.25 169 GLU A N 1
ATOM 1399 C CA . GLU A 1 169 ? -5.232 -0.559 10.192 1.00 57.25 169 GLU A CA 1
ATOM 1400 C C . GLU A 1 169 ? -6.734 -0.641 10.489 1.00 57.25 169 GLU A C 1
ATOM 1402 O O . GLU A 1 169 ? -7.190 -0.260 11.566 1.00 57.25 169 GLU A O 1
ATOM 1407 N N . ILE A 1 170 ? -7.534 -1.172 9.558 1.00 56.31 170 ILE A N 1
ATOM 1408 C CA . ILE A 1 170 ? -8.966 -1.411 9.790 1.00 56.31 170 ILE A CA 1
ATOM 1409 C C . ILE A 1 170 ? -9.151 -2.452 10.907 1.00 56.31 170 ILE A C 1
ATOM 1411 O O . ILE A 1 170 ? -9.994 -2.276 11.792 1.00 56.31 170 ILE A O 1
ATOM 1415 N N . ASN A 1 171 ? -8.335 -3.507 10.919 1.00 59.25 171 ASN A N 1
ATOM 1416 C CA . ASN A 1 171 ? -8.370 -4.534 11.959 1.00 59.25 171 ASN A CA 1
ATOM 1417 C C . ASN A 1 171 ? -7.916 -3.996 13.326 1.00 59.25 171 ASN A C 1
ATOM 1419 O O . ASN A 1 171 ? -8.523 -4.303 14.347 1.00 59.25 171 ASN A O 1
ATOM 1423 N N . THR A 1 172 ? -6.885 -3.155 13.382 1.00 65.56 172 THR A N 1
ATOM 1424 C CA . THR A 1 172 ? -6.411 -2.566 14.646 1.00 65.56 172 THR A CA 1
ATOM 1425 C C . THR A 1 172 ? -7.385 -1.529 15.204 1.00 65.56 172 THR A C 1
ATOM 1427 O O . THR A 1 172 ? -7.649 -1.540 16.407 1.00 65.56 172 THR A O 1
ATOM 1430 N N . ASN A 1 173 ? -7.994 -0.695 14.355 1.00 67.94 173 ASN A N 1
ATOM 1431 C CA . ASN A 1 173 ? -9.018 0.264 14.779 1.00 67.94 173 ASN A CA 1
ATOM 1432 C C . ASN A 1 173 ? -10.267 -0.436 15.328 1.00 67.94 173 ASN A C 1
ATOM 1434 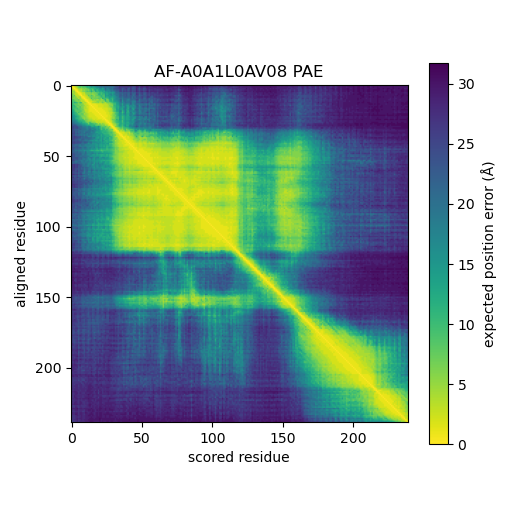O O . ASN A 1 173 ? -10.734 -0.088 16.410 1.00 67.94 173 ASN A O 1
ATOM 1438 N N . THR A 1 174 ? -10.748 -1.488 14.661 1.00 66.31 174 THR A N 1
ATOM 1439 C CA . THR A 1 174 ? -11.877 -2.291 15.169 1.00 66.31 174 THR A CA 1
ATOM 1440 C C . THR A 1 174 ? -11.543 -3.006 16.485 1.00 66.31 174 THR A C 1
ATOM 1442 O O . THR A 1 174 ? -12.380 -3.064 17.386 1.00 66.31 174 THR A O 1
ATOM 1445 N N . ILE A 1 175 ? -10.308 -3.495 16.659 1.00 68.56 175 ILE A N 1
ATOM 1446 C CA . ILE A 1 175 ? -9.837 -4.057 17.938 1.00 68.56 175 ILE A CA 1
ATOM 1447 C C . ILE A 1 175 ? -9.833 -2.995 19.049 1.00 68.56 175 ILE A C 1
ATOM 1449 O O . ILE A 1 175 ? -10.209 -3.300 20.183 1.00 68.56 175 ILE A O 1
ATOM 1453 N N . ASN A 1 176 ? -9.413 -1.765 18.751 1.00 74.31 176 ASN A N 1
ATOM 1454 C CA . ASN A 1 176 ? -9.380 -0.674 19.725 1.00 74.31 176 ASN A CA 1
ATOM 1455 C C . ASN A 1 176 ? -10.796 -0.237 20.136 1.00 74.31 176 ASN A C 1
ATOM 1457 O O . ASN A 1 176 ? -11.076 -0.148 21.329 1.00 74.31 176 ASN A O 1
ATOM 1461 N N . GLU A 1 177 ? -11.723 -0.104 19.184 1.00 74.81 177 GLU A N 1
ATOM 1462 C CA . GLU A 1 177 ? -13.136 0.191 19.468 1.00 74.81 177 GLU A CA 1
ATOM 1463 C C . GLU A 1 177 ? -13.790 -0.878 20.365 1.00 74.81 177 GLU A C 1
ATOM 1465 O O . GLU A 1 177 ? -14.520 -0.563 21.308 1.00 74.81 177 GLU A O 1
ATOM 1470 N N . LEU A 1 178 ? -13.495 -2.162 20.129 1.00 76.56 178 LEU A N 1
ATOM 1471 C CA . LEU A 1 178 ? -13.990 -3.257 20.970 1.00 76.56 178 LEU A CA 1
ATOM 1472 C C . LEU A 1 178 ? -13.408 -3.219 22.391 1.00 76.56 178 LEU A C 1
ATOM 1474 O O . LEU A 1 178 ? -14.123 -3.527 23.350 1.00 76.56 178 LEU A O 1
ATOM 1478 N N . LYS A 1 179 ? -12.136 -2.829 22.551 1.00 77.12 179 LYS A N 1
ATOM 1479 C CA . LYS A 1 179 ? -11.512 -2.662 23.875 1.00 77.12 179 LYS A CA 1
ATOM 1480 C C . LYS A 1 179 ? -12.212 -1.572 24.683 1.00 77.12 179 LYS A C 1
ATOM 1482 O O . LYS A 1 179 ? -12.528 -1.811 25.849 1.00 77.12 179 LYS A O 1
ATOM 1487 N N . ASP A 1 180 ? -12.531 -0.440 24.063 1.00 79.44 180 ASP A N 1
ATOM 1488 C CA . ASP A 1 180 ? -13.207 0.675 24.736 1.00 79.44 180 ASP A CA 1
ATOM 1489 C C . ASP A 1 180 ? -14.613 0.287 25.218 1.00 79.44 180 ASP A C 1
ATOM 1491 O O . ASP A 1 180 ? -15.002 0.588 26.350 1.00 79.44 180 ASP A O 1
ATOM 1495 N N . ILE A 1 181 ? -15.358 -0.479 24.411 1.00 81.62 181 ILE A N 1
ATOM 1496 C CA . ILE A 1 181 ? -16.677 -1.012 24.794 1.00 81.62 181 ILE A CA 1
ATOM 1497 C C . ILE A 1 181 ? -16.571 -1.941 26.015 1.00 81.62 181 ILE A C 1
ATOM 1499 O O . ILE A 1 181 ? -17.412 -1.885 26.918 1.00 81.62 181 ILE A O 1
ATOM 1503 N N . ILE A 1 182 ? -15.543 -2.794 26.067 1.00 85.38 182 ILE A N 1
ATOM 1504 C CA . ILE A 1 182 ? -15.316 -3.715 27.191 1.00 85.38 182 ILE A CA 1
ATOM 1505 C C . ILE A 1 182 ? -14.982 -2.941 28.473 1.00 85.38 182 ILE A C 1
ATOM 1507 O O . ILE A 1 182 ? -15.522 -3.265 29.535 1.00 85.38 182 ILE A O 1
ATOM 1511 N N . ILE A 1 183 ? -14.135 -1.911 28.382 1.00 87.00 183 ILE A N 1
ATOM 1512 C CA . ILE A 1 183 ? -13.762 -1.057 29.520 1.00 87.00 183 ILE A CA 1
ATOM 1513 C C . ILE A 1 183 ? -15.002 -0.343 30.073 1.00 87.00 183 ILE A C 1
ATOM 1515 O O . ILE A 1 183 ? -15.321 -0.481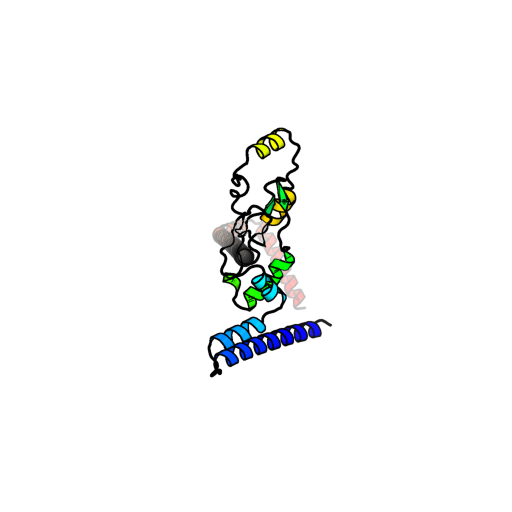 31.254 1.00 87.00 183 ILE A O 1
ATOM 1519 N N . MET A 1 184 ? -15.774 0.314 29.203 1.00 78.06 184 MET A N 1
ATOM 1520 C CA . MET A 1 184 ? -17.016 1.007 29.569 1.00 78.06 184 MET A CA 1
ATOM 1521 C C . MET A 1 184 ? -18.026 0.087 30.270 1.00 78.06 184 MET A C 1
ATOM 1523 O O . MET A 1 184 ? -18.719 0.493 31.210 1.00 78.06 184 MET A O 1
ATOM 1527 N N . ARG A 1 185 ? -18.124 -1.173 29.831 1.00 85.94 185 ARG A N 1
ATOM 1528 C CA . ARG A 1 185 ? -19.024 -2.160 30.440 1.00 85.94 185 ARG A CA 1
ATOM 1529 C C . ARG A 1 185 ? -18.576 -2.553 31.849 1.00 85.94 185 ARG A C 1
ATOM 1531 O O . ARG A 1 185 ? -19.419 -2.568 32.746 1.00 85.94 185 ARG A O 1
ATOM 1538 N N . LYS A 1 186 ? -17.276 -2.787 32.060 1.00 87.06 186 LYS A N 1
ATOM 1539 C CA . LYS A 1 186 ? -16.715 -3.085 33.389 1.00 87.06 186 LYS A CA 1
ATOM 1540 C C . LYS A 1 186 ? -16.943 -1.944 34.376 1.00 87.06 186 LYS A C 1
ATOM 1542 O O . LYS A 1 186 ? -17.441 -2.182 35.471 1.00 87.06 186 LYS A O 1
ATOM 1547 N N . GLU A 1 187 ? -16.690 -0.700 33.972 1.00 89.12 187 GLU A N 1
ATOM 1548 C CA . GLU A 1 187 ? -16.928 0.461 34.842 1.00 89.12 187 GLU A CA 1
ATOM 1549 C C . GLU A 1 187 ? -18.399 0.587 35.267 1.00 89.12 187 GLU A C 1
ATOM 1551 O O . GLU A 1 187 ? -18.715 0.985 36.392 1.00 89.12 187 GLU A O 1
ATOM 1556 N N . LYS A 1 188 ? -19.334 0.259 34.367 1.00 89.56 188 LYS A N 1
ATOM 1557 C CA . LYS A 1 188 ? -20.769 0.275 34.674 1.00 89.56 188 LYS A CA 1
ATOM 1558 C C . LYS A 1 188 ? -21.133 -0.795 35.706 1.00 89.56 188 LYS A C 1
ATOM 1560 O O . LYS A 1 188 ? -21.923 -0.510 36.608 1.00 89.56 188 LYS A O 1
ATOM 1565 N N . GLU A 1 189 ? -20.563 -1.989 35.587 1.00 86.56 189 GLU A N 1
ATOM 1566 C CA . GLU A 1 189 ? -20.750 -3.089 36.539 1.00 86.56 189 GLU A CA 1
ATOM 1567 C C . GLU A 1 189 ? -20.150 -2.749 37.912 1.00 86.56 189 GLU A C 1
ATOM 1569 O O . GLU A 1 189 ? -20.820 -2.915 38.933 1.00 86.56 189 GLU A O 1
ATOM 1574 N N . GLU A 1 190 ? -18.955 -2.155 37.954 1.00 88.81 190 GLU A N 1
ATOM 1575 C CA . GLU A 1 190 ? -18.327 -1.686 39.197 1.00 88.8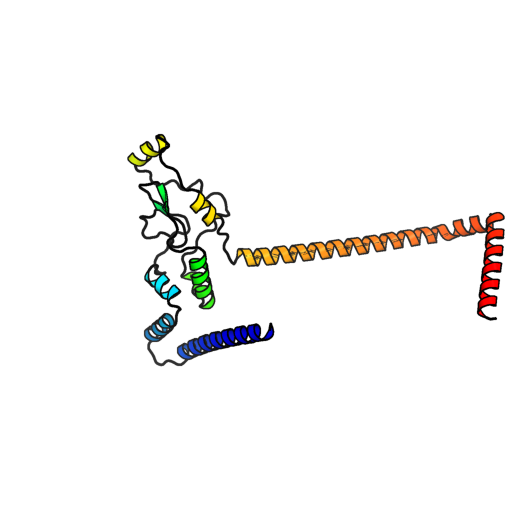1 190 GLU A CA 1
ATOM 1576 C C . GLU A 1 190 ? -19.159 -0.603 39.894 1.00 88.81 190 GLU A C 1
ATOM 1578 O O . GLU A 1 190 ? -19.394 -0.675 41.104 1.00 88.81 190 GLU A O 1
ATOM 1583 N N . LYS A 1 191 ? -19.694 0.366 39.138 1.00 90.62 191 LYS A N 1
ATOM 1584 C CA . LYS A 1 191 ? -20.606 1.394 39.672 1.00 90.62 191 LYS A CA 1
ATOM 1585 C C . LYS A 1 191 ? -21.880 0.782 40.258 1.00 90.62 191 LYS A C 1
ATOM 1587 O O . LYS A 1 191 ? -22.372 1.254 41.285 1.00 90.62 191 LYS A O 1
ATOM 1592 N N . GLN A 1 192 ? -22.434 -0.252 39.627 1.00 90.38 192 GLN A N 1
ATOM 1593 C CA . GLN A 1 192 ? -23.606 -0.958 40.156 1.00 90.38 192 GLN A CA 1
ATOM 1594 C C . GLN A 1 192 ? -23.271 -1.736 41.430 1.00 90.38 192 GLN A C 1
ATOM 1596 O O . GLN A 1 192 ? -24.020 -1.662 42.406 1.00 90.38 192 GLN A O 1
ATOM 1601 N N . LEU A 1 193 ? -22.128 -2.420 41.456 1.00 92.88 193 LEU A N 1
ATOM 1602 C CA . LEU A 1 193 ? -21.662 -3.149 42.630 1.00 92.88 193 LEU A CA 1
ATOM 1603 C C . LEU A 1 193 ? -21.413 -2.206 43.815 1.00 92.88 193 LEU A C 1
ATOM 1605 O O . LEU A 1 193 ? -21.815 -2.510 44.938 1.00 92.88 193 LEU A O 1
ATOM 1609 N N . ALA A 1 194 ? -20.819 -1.037 43.568 1.00 93.38 194 ALA A N 1
ATOM 1610 C CA . ALA A 1 194 ? -20.610 -0.011 44.584 1.00 93.38 194 ALA A CA 1
ATOM 1611 C C . ALA A 1 194 ? -21.938 0.482 45.185 1.00 93.38 194 ALA A C 1
ATOM 1613 O O . ALA A 1 194 ? -22.069 0.553 46.407 1.00 93.38 194 ALA A O 1
ATOM 1614 N N . LYS A 1 195 ? -22.956 0.741 44.350 1.00 92.94 195 LYS A N 1
ATOM 1615 C CA . LYS A 1 195 ? -24.306 1.100 44.825 1.00 92.94 195 LYS A CA 1
ATOM 1616 C C . LYS A 1 195 ? -24.933 -0.003 45.676 1.00 92.94 195 LYS A C 1
ATOM 1618 O O . LYS A 1 195 ? -25.537 0.290 46.704 1.00 92.94 195 LYS A O 1
ATOM 1623 N N . LYS A 1 196 ? -24.771 -1.267 45.275 1.00 92.56 196 LYS A N 1
ATOM 1624 C CA . LYS A 1 196 ? -25.291 -2.411 46.034 1.00 92.56 196 LYS A CA 1
ATOM 1625 C C . LYS A 1 196 ? -24.640 -2.512 47.418 1.00 92.56 196 LYS A C 1
ATOM 1627 O O . LYS A 1 196 ? -25.356 -2.622 48.407 1.00 92.56 196 LYS A O 1
ATOM 1632 N N . LYS A 1 197 ? -23.314 -2.357 47.502 1.00 93.62 197 LYS A N 1
ATOM 1633 C CA . LYS A 1 197 ? -22.581 -2.321 48.781 1.00 93.62 197 LYS A CA 1
ATOM 1634 C C . LYS A 1 197 ? -23.030 -1.169 49.684 1.00 93.62 197 LYS A C 1
ATOM 1636 O O . LYS A 1 197 ? -23.174 -1.357 50.886 1.00 93.62 197 LYS A O 1
ATOM 1641 N N . GLN A 1 198 ? -23.287 0.014 49.119 1.00 92.38 198 GLN A N 1
ATOM 1642 C CA . GLN A 1 198 ? -23.833 1.142 49.884 1.00 92.38 198 GLN A CA 1
ATOM 1643 C C . GLN A 1 198 ? -25.227 0.833 50.451 1.00 92.38 198 GLN A C 1
ATOM 1645 O O . GLN A 1 198 ? -25.499 1.158 51.604 1.00 92.38 198 GLN A O 1
ATOM 1650 N N . MET A 1 199 ? -26.094 0.175 49.673 1.00 91.12 199 MET A N 1
ATOM 1651 C CA . MET A 1 199 ? -27.396 -0.295 50.161 1.00 91.12 199 MET A CA 1
ATOM 1652 C C . MET A 1 199 ? -27.252 -1.319 51.288 1.00 91.12 199 MET A C 1
ATOM 1654 O O . MET A 1 199 ? -27.927 -1.191 52.302 1.00 91.12 199 MET A O 1
ATOM 1658 N N . GLU A 1 200 ? -26.367 -2.304 51.141 1.00 92.31 200 GLU A N 1
ATOM 1659 C CA . GLU A 1 200 ? -26.110 -3.312 52.178 1.00 92.31 200 GLU A CA 1
ATOM 1660 C C . GLU A 1 200 ? -25.609 -2.665 53.479 1.00 92.31 200 GLU A C 1
ATOM 1662 O O . GLU A 1 200 ? -26.121 -2.975 54.553 1.00 92.31 200 GLU A O 1
ATOM 1667 N N . ALA A 1 201 ? -24.697 -1.692 53.392 1.00 93.19 201 ALA A N 1
ATOM 1668 C CA . ALA A 1 201 ? -24.228 -0.932 54.552 1.00 93.19 201 ALA A CA 1
ATOM 1669 C C . ALA A 1 201 ? -25.343 -0.093 55.210 1.00 93.19 201 ALA A C 1
ATOM 1671 O O . ALA A 1 201 ? -25.388 0.031 56.435 1.00 93.19 201 ALA A O 1
ATOM 1672 N N . ALA A 1 202 ? -26.262 0.471 54.420 1.00 91.25 202 ALA A N 1
ATOM 1673 C CA . ALA A 1 202 ? -27.419 1.194 54.946 1.00 91.25 202 ALA A CA 1
ATOM 1674 C C . ALA A 1 202 ? -28.412 0.256 55.653 1.00 91.25 202 ALA A C 1
ATOM 1676 O O . ALA A 1 202 ? -28.936 0.612 56.706 1.00 91.25 202 ALA A O 1
ATOM 1677 N N . ILE A 1 203 ? -28.631 -0.946 55.109 1.00 91.19 203 ILE A N 1
ATOM 1678 C CA . ILE A 1 203 ? -29.481 -1.980 55.719 1.00 91.19 203 ILE A CA 1
ATOM 1679 C C . ILE A 1 203 ? -28.858 -2.486 57.024 1.00 91.19 203 ILE A C 1
ATOM 1681 O O . ILE A 1 203 ? -29.564 -2.617 58.017 1.00 91.19 203 ILE A O 1
ATOM 1685 N N . ALA A 1 204 ? -27.543 -2.707 57.064 1.00 91.81 204 ALA A N 1
ATOM 1686 C CA . ALA A 1 204 ? -26.850 -3.110 58.289 1.00 91.81 204 ALA A CA 1
ATOM 1687 C C . ALA A 1 204 ? -26.982 -2.060 59.410 1.00 91.81 204 ALA A C 1
ATOM 1689 O O . ALA A 1 204 ? -27.108 -2.408 60.579 1.00 91.81 204 ALA A O 1
ATOM 1690 N N . ASN A 1 205 ? -27.016 -0.773 59.053 1.00 92.56 205 ASN A N 1
ATOM 1691 C CA . ASN A 1 205 ? -27.226 0.331 59.995 1.00 92.56 205 ASN A CA 1
ATOM 1692 C C . ASN A 1 205 ? -28.707 0.648 60.269 1.00 92.56 205 ASN A C 1
ATOM 1694 O O . ASN A 1 205 ? -29.009 1.597 60.996 1.00 92.56 205 ASN A O 1
ATOM 1698 N N . MET A 1 206 ? -29.640 -0.114 59.696 1.00 87.94 206 MET A N 1
ATOM 1699 C CA . MET A 1 206 ? -31.067 0.194 59.750 1.00 87.94 206 MET A CA 1
ATOM 1700 C C . MET A 1 206 ? -31.622 0.142 61.175 1.00 87.94 206 MET A C 1
ATOM 1702 O O . MET A 1 206 ? -32.422 1.000 61.540 1.00 87.94 206 MET A O 1
ATOM 1706 N N . ASP A 1 207 ? -31.165 -0.798 62.001 1.00 80.81 207 ASP A N 1
ATOM 1707 C CA . ASP A 1 207 ? -31.650 -0.937 63.377 1.00 80.81 207 ASP A CA 1
ATOM 1708 C C . ASP A 1 207 ? -31.262 0.259 64.251 1.00 80.81 207 ASP A C 1
ATOM 1710 O O . ASP A 1 207 ? -32.105 0.779 64.981 1.00 80.81 207 ASP A O 1
ATOM 1714 N N . ASN A 1 208 ? -30.040 0.778 64.101 1.00 86.19 208 ASN A N 1
ATOM 1715 C CA . ASN A 1 208 ? -29.600 1.997 64.788 1.00 86.19 208 ASN A CA 1
ATOM 1716 C C . ASN A 1 208 ? -30.460 3.201 64.373 1.00 86.19 208 ASN A C 1
ATOM 1718 O O . ASN A 1 208 ? -30.944 3.950 65.219 1.00 86.19 208 ASN A O 1
ATOM 1722 N N . ILE A 1 209 ? -30.746 3.327 63.072 1.00 82.81 209 ILE A N 1
ATOM 1723 C CA . ILE A 1 209 ? -31.630 4.374 62.537 1.00 82.81 209 ILE A CA 1
ATOM 1724 C C . ILE A 1 209 ? -33.052 4.240 63.110 1.00 82.81 209 ILE A C 1
ATOM 1726 O O . ILE A 1 209 ? -33.688 5.246 63.432 1.00 82.81 209 ILE A O 1
ATOM 1730 N N . ILE A 1 210 ? -33.566 3.014 63.249 1.00 76.44 210 ILE A N 1
ATOM 1731 C CA . ILE A 1 210 ? -34.890 2.743 63.823 1.00 76.44 210 ILE A CA 1
ATOM 1732 C C . ILE A 1 210 ? -34.920 3.087 65.316 1.00 76.44 210 ILE A C 1
ATOM 1734 O O . ILE A 1 210 ? -35.904 3.674 65.771 1.00 76.44 210 ILE A O 1
ATOM 1738 N N . VAL A 1 211 ? -33.881 2.734 66.076 1.00 77.06 211 VAL A N 1
ATOM 1739 C CA . VAL A 1 211 ? -33.769 3.053 67.506 1.00 77.06 211 VAL A CA 1
ATOM 1740 C C . VAL A 1 211 ? -33.733 4.565 67.709 1.00 77.06 211 VAL A C 1
ATOM 1742 O O . VAL A 1 211 ? -34.590 5.077 68.427 1.00 77.06 211 VAL A O 1
ATOM 1745 N N . ASP A 1 212 ? -32.861 5.286 67.000 1.00 82.69 212 ASP A N 1
ATOM 1746 C CA . ASP A 1 212 ? -32.766 6.754 67.046 1.00 82.69 212 ASP A CA 1
ATOM 1747 C C . ASP A 1 212 ? -34.077 7.444 66.651 1.00 82.69 212 ASP A C 1
ATOM 1749 O O . ASP A 1 212 ? -34.450 8.496 67.175 1.00 82.69 212 ASP A O 1
ATOM 1753 N N . TRP A 1 213 ? -34.802 6.867 65.693 1.00 78.38 213 TRP A N 1
ATOM 1754 C CA . TRP A 1 213 ? -36.102 7.380 65.283 1.00 78.38 213 TRP A CA 1
ATOM 1755 C C . TRP A 1 213 ? -37.193 7.129 66.336 1.00 78.38 213 TRP A C 1
ATOM 1757 O O . TRP A 1 213 ? -38.061 7.983 66.529 1.00 78.38 213 TRP A O 1
ATOM 1767 N N . LYS A 1 214 ? -37.161 5.980 67.023 1.00 75.06 214 LYS A N 1
ATOM 1768 C CA . LYS A 1 214 ? -38.132 5.625 68.072 1.00 75.06 214 LYS A CA 1
ATOM 1769 C C . LYS A 1 214 ? -37.910 6.397 69.372 1.00 75.06 214 LYS A C 1
ATOM 1771 O O . LYS A 1 214 ? -38.888 6.657 70.074 1.00 75.06 214 LYS A O 1
ATOM 1776 N N . THR A 1 215 ? -36.665 6.729 69.700 1.00 81.12 215 THR A N 1
ATOM 1777 C CA . THR A 1 215 ? -36.298 7.432 70.937 1.00 81.12 215 THR A CA 1
ATOM 1778 C C . THR A 1 215 ? -36.499 8.944 70.838 1.00 81.12 215 THR A C 1
ATOM 1780 O O . THR A 1 215 ? -36.791 9.573 71.852 1.00 81.12 215 THR A O 1
ATOM 1783 N N . ASP A 1 216 ? -36.422 9.532 69.639 1.00 81.25 216 ASP A N 1
ATOM 1784 C CA . ASP A 1 216 ? -36.582 10.975 69.437 1.00 81.25 216 ASP A CA 1
ATOM 1785 C C . ASP A 1 216 ? -38.074 11.404 69.388 1.00 81.25 216 ASP A C 1
ATOM 1787 O O . ASP A 1 216 ? -38.793 11.121 68.415 1.00 81.25 216 ASP A O 1
ATOM 1791 N N . PRO A 1 217 ? -38.574 12.138 70.404 1.00 79.44 217 PRO A N 1
ATOM 1792 C CA . PRO A 1 217 ? -39.984 12.515 70.502 1.00 79.44 217 PRO A CA 1
ATOM 1793 C C . PRO A 1 217 ? -40.430 13.449 69.369 1.00 79.44 217 PRO A C 1
ATOM 1795 O O . PRO A 1 217 ? -41.572 13.350 68.910 1.00 79.44 217 PRO A O 1
ATOM 1798 N N . LYS A 1 218 ? -39.534 14.305 68.854 1.00 79.94 218 LYS A N 1
ATOM 1799 C CA . LYS A 1 218 ? -39.853 15.216 67.743 1.00 79.94 218 LYS A CA 1
ATOM 1800 C C . LYS A 1 218 ? -40.064 14.441 66.446 1.00 79.94 218 LYS A C 1
ATOM 1802 O O . LYS A 1 218 ? -40.994 14.734 65.693 1.00 79.94 218 LYS A O 1
ATOM 1807 N N . LYS A 1 219 ? -39.245 13.415 66.189 1.00 76.69 219 LYS A N 1
ATOM 1808 C CA . LYS A 1 219 ? -39.377 12.560 64.995 1.00 76.69 219 LYS A CA 1
ATOM 1809 C C . LYS A 1 219 ? -40.627 11.683 65.051 1.00 76.69 219 LYS A C 1
ATOM 1811 O O . LYS A 1 219 ? -41.294 11.520 64.023 1.00 76.69 219 LYS A O 1
ATOM 1816 N N . LYS A 1 220 ? -40.992 11.190 66.238 1.00 73.25 220 LYS A N 1
ATOM 1817 C CA . LYS A 1 220 ? -42.249 10.464 66.477 1.00 73.25 220 LYS A CA 1
ATOM 1818 C C . LYS A 1 220 ? -43.476 11.327 66.164 1.00 73.25 220 LYS A C 1
ATOM 1820 O O . LYS A 1 220 ? -44.377 10.882 65.453 1.00 73.25 220 LYS A O 1
ATOM 1825 N N . GLU A 1 221 ? -43.498 12.579 66.623 1.00 79.00 221 GLU A N 1
ATOM 1826 C CA . GLU A 1 221 ? -44.594 13.516 66.341 1.00 79.00 221 GLU A CA 1
ATOM 1827 C C . GLU A 1 221 ? -44.719 13.824 64.836 1.00 79.00 221 GLU A C 1
ATOM 1829 O O . GLU A 1 221 ? -45.814 13.812 64.264 1.00 79.00 221 GLU A O 1
ATOM 1834 N N . LEU A 1 222 ? -43.582 14.034 64.167 1.00 78.25 222 LEU A N 1
ATOM 1835 C CA . LEU A 1 222 ? -43.514 14.331 62.736 1.00 78.25 222 LEU A CA 1
ATOM 1836 C C . LEU A 1 222 ? -44.001 13.151 61.879 1.00 78.25 222 LEU A C 1
ATOM 1838 O O . LEU A 1 222 ? -44.700 13.348 60.882 1.00 78.25 222 LEU A O 1
ATOM 1842 N N . TYR A 1 223 ? -43.698 11.918 62.289 1.00 76.50 223 TYR A N 1
ATOM 1843 C CA . TYR A 1 223 ? -44.228 10.710 61.656 1.00 76.50 223 TYR A CA 1
ATOM 1844 C C . TYR A 1 223 ? -45.741 10.574 61.822 1.00 76.50 223 TYR A C 1
ATOM 1846 O O . TYR A 1 223 ? -46.437 10.319 60.839 1.00 76.50 223 TYR A O 1
ATOM 1854 N N . MET A 1 224 ? -46.274 10.804 63.025 1.00 78.50 224 MET A N 1
ATOM 1855 C CA . MET A 1 224 ? -47.722 10.756 63.257 1.00 78.50 224 MET A CA 1
ATOM 1856 C C . MET A 1 224 ? -48.463 11.825 62.440 1.00 78.50 224 MET A C 1
ATOM 1858 O O . MET A 1 224 ? -49.522 11.545 61.878 1.00 78.50 224 MET A O 1
ATOM 1862 N N . LYS A 1 225 ? -47.887 13.028 62.289 1.00 80.88 225 LYS A N 1
ATOM 1863 C CA . LYS A 1 225 ? -48.398 14.068 61.374 1.00 80.88 225 LYS A CA 1
ATOM 1864 C C . LYS A 1 225 ? -48.402 13.592 59.915 1.00 80.88 225 LYS A C 1
ATOM 1866 O O . LYS A 1 225 ? -49.410 13.750 59.231 1.00 80.88 225 LYS A O 1
ATOM 1871 N N . ARG A 1 226 ? -47.325 12.951 59.443 1.00 78.50 226 ARG A N 1
ATOM 1872 C CA . ARG A 1 226 ? -47.248 12.386 58.079 1.00 78.50 226 ARG A CA 1
ATOM 1873 C C . ARG A 1 226 ? -48.253 11.255 57.846 1.00 78.50 226 ARG A C 1
ATOM 1875 O O . ARG A 1 226 ? -48.898 11.243 56.803 1.00 78.50 226 ARG A O 1
ATOM 1882 N N . GLN A 1 227 ? -48.433 10.351 58.808 1.00 78.12 227 GLN A N 1
ATOM 1883 C CA . GLN A 1 227 ? -49.439 9.282 58.749 1.00 78.12 227 GLN A CA 1
ATOM 1884 C C . GLN A 1 227 ? -50.856 9.853 58.620 1.00 78.12 227 GLN A C 1
ATOM 1886 O O . GLN A 1 227 ? -51.603 9.438 57.737 1.00 78.12 227 GLN A O 1
ATOM 1891 N N . LYS A 1 228 ? -51.199 10.876 59.415 1.00 80.50 228 LYS A N 1
ATOM 1892 C CA . LYS A 1 228 ? -52.491 11.578 59.312 1.00 80.50 228 LYS A CA 1
ATOM 1893 C C . LYS A 1 228 ? -52.695 12.229 57.940 1.00 80.50 228 LYS A C 1
ATOM 1895 O O . LYS A 1 228 ? -53.771 12.103 57.364 1.00 80.50 228 LYS A O 1
ATOM 1900 N N . ILE A 1 229 ? -51.662 12.867 57.383 1.00 80.19 229 ILE A N 1
ATOM 1901 C CA . ILE A 1 229 ? -51.715 13.468 56.038 1.00 80.19 229 ILE A CA 1
ATOM 1902 C C . ILE A 1 229 ? -51.897 12.394 54.957 1.00 80.19 229 ILE A C 1
ATOM 1904 O O . ILE A 1 229 ? -52.703 12.572 54.048 1.00 80.19 229 ILE A O 1
ATOM 1908 N N . ASN A 1 230 ? -51.181 11.274 55.048 1.00 74.75 230 ASN A N 1
ATOM 1909 C CA . ASN A 1 230 ? -51.290 10.182 54.080 1.00 74.75 230 ASN A CA 1
ATOM 1910 C C . ASN A 1 230 ? -52.645 9.466 54.165 1.00 74.75 230 ASN A C 1
ATOM 1912 O O . ASN A 1 230 ? -53.215 9.132 53.129 1.00 74.75 230 ASN A O 1
ATOM 1916 N N . ALA A 1 231 ? -53.189 9.284 55.370 1.00 76.94 231 ALA A N 1
ATOM 1917 C CA . ALA A 1 231 ? -54.537 8.762 55.580 1.00 76.94 231 ALA A CA 1
ATOM 1918 C C . ALA A 1 231 ? -55.603 9.706 54.999 1.00 76.94 231 ALA A C 1
ATOM 1920 O O . ALA A 1 231 ? -56.481 9.259 54.267 1.00 76.94 231 ALA A O 1
ATOM 1921 N N . ALA A 1 232 ? -55.475 11.018 55.231 1.00 75.56 232 ALA A N 1
ATOM 1922 C CA . ALA A 1 232 ? -56.364 12.026 54.654 1.00 75.56 232 ALA A CA 1
ATOM 1923 C C . ALA A 1 232 ? -56.268 12.094 53.119 1.00 75.56 232 ALA A C 1
ATOM 1925 O O . ALA A 1 232 ? -57.283 12.240 52.442 1.00 75.56 232 ALA A O 1
ATOM 1926 N N . LYS A 1 233 ? -55.063 11.948 52.550 1.00 75.00 233 LYS A N 1
ATOM 1927 C CA . LYS A 1 233 ? -54.863 11.857 51.096 1.00 75.00 233 LYS A CA 1
ATOM 1928 C C . LYS A 1 233 ? -55.481 10.591 50.511 1.00 75.00 233 LYS A C 1
ATOM 1930 O O . LYS A 1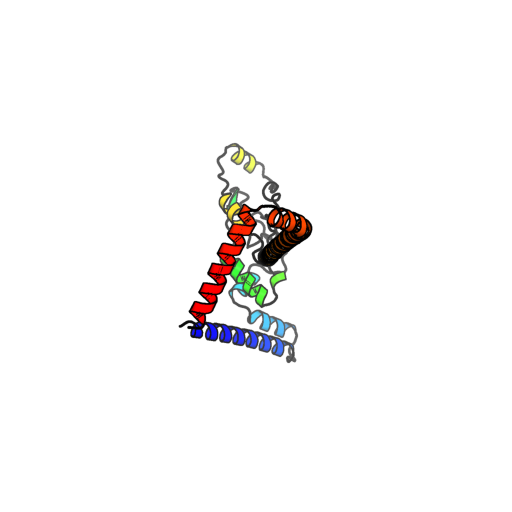 233 ? -56.132 10.688 49.483 1.00 75.00 233 LYS A O 1
ATOM 1935 N N . LYS A 1 234 ? -55.326 9.433 51.165 1.00 71.81 234 LYS A N 1
ATOM 1936 C CA . LYS A 1 234 ? -56.005 8.194 50.755 1.00 71.81 234 LYS A CA 1
ATOM 1937 C C . LYS A 1 234 ? -57.522 8.363 50.775 1.00 71.81 234 LYS A C 1
ATOM 1939 O O . LYS A 1 234 ? -58.156 8.041 49.786 1.00 71.81 234 LYS A O 1
ATOM 1944 N N . LEU A 1 235 ? -58.092 8.926 51.840 1.00 70.06 235 LEU A N 1
ATOM 1945 C CA . LEU A 1 235 ? -59.539 9.160 51.933 1.00 70.06 235 LEU A CA 1
ATOM 1946 C C . LEU A 1 235 ? -60.060 10.113 50.844 1.00 70.06 235 LEU A C 1
ATOM 1948 O O . LEU A 1 235 ? -61.120 9.862 50.294 1.00 70.06 235 LEU A O 1
ATOM 1952 N N . LYS A 1 236 ? -59.288 11.141 50.464 1.00 68.00 236 LYS A N 1
ATOM 1953 C CA . LYS A 1 236 ? -59.598 12.031 49.326 1.00 68.00 236 LYS A CA 1
ATOM 1954 C C . LYS A 1 236 ? -59.501 11.382 47.942 1.00 68.00 236 LYS A C 1
ATOM 1956 O O . LYS A 1 236 ? -59.954 11.980 46.982 1.00 68.00 236 LYS A O 1
ATOM 1961 N N . ILE A 1 237 ? -58.852 10.226 47.822 1.00 59.97 237 ILE A N 1
ATOM 1962 C CA . ILE A 1 237 ? -58.768 9.469 46.562 1.00 59.97 237 ILE A CA 1
ATOM 1963 C C . ILE A 1 237 ? -59.983 8.532 46.414 1.00 59.97 237 ILE A C 1
ATOM 1965 O O . ILE A 1 237 ? -60.279 8.093 45.308 1.00 59.97 237 ILE A O 1
ATOM 1969 N N . PHE A 1 238 ? -60.690 8.239 47.511 1.00 53.06 238 PHE A N 1
ATOM 1970 C CA . PHE A 1 238 ? -61.859 7.349 47.551 1.00 53.06 238 PHE A CA 1
ATOM 1971 C C . PHE A 1 238 ? -63.200 8.082 47.767 1.00 53.06 238 PHE A C 1
ATOM 1973 O O . PHE A 1 238 ? -64.219 7.413 47.924 1.00 53.06 238 PHE A O 1
ATOM 1980 N N . ALA A 1 239 ? -63.200 9.418 47.797 1.00 49.53 239 ALA A N 1
ATOM 1981 C CA . ALA A 1 239 ? -64.382 10.281 47.869 1.00 49.53 239 ALA A CA 1
ATOM 1982 C C . ALA A 1 239 ? -64.501 11.086 46.573 1.00 49.53 239 ALA A C 1
ATOM 1984 O O . ALA A 1 239 ? -65.644 11.274 46.108 1.00 49.53 239 ALA A O 1
#

Solvent-accessible surface area (backbone atoms only — not comparable to full-atom values): 13935 Å² total; per-residue (Å²): 127,73,66,66,60,53,55,56,51,49,51,55,51,51,51,52,48,50,52,49,51,52,53,54,49,54,72,75,71,56,94,63,63,68,69,62,56,52,50,55,55,59,69,69,50,58,65,70,53,51,54,43,42,73,76,55,49,63,90,57,83,43,41,42,58,75,37,46,59,87,43,90,48,46,33,51,77,40,46,24,33,33,86,87,74,56,36,57,40,78,35,82,40,52,73,68,55,47,50,51,44,48,54,52,27,54,74,71,71,44,54,88,56,50,82,59,72,59,58,48,82,65,80,61,65,81,83,65,72,75,72,92,76,53,80,73,60,54,59,49,58,76,66,70,75,64,78,64,52,56,65,61,52,58,64,60,42,69,47,59,57,86,54,69,53,52,53,52,49,53,51,51,51,54,52,50,55,52,50,53,55,54,51,56,51,51,54,53,51,51,54,50,51,52,53,51,53,53,49,52,55,50,58,73,45,39,62,60,55,50,50,58,42,71,71,34,66,70,56,47,53,52,48,54,52,49,50,53,51,52,52,52,52,53,52,64,73,78,107

Sequence (239 aa):
MLHFSQTLRQSRNVENALRHIKALQLVQNTTKPKDQVYTELFENLPNNVKSFFAKYPPNLKYKKTFSSSMDPLKNPFLPSINPLTKVWETPAYDKEDYKRIYHVCYRYGLLDLLPRPESLAKNDGLNNFVEPVTNEVINLNAQGKLERNLKIVLEYSKFETFFEEKVDEINTNTINELKDIIIMRKEKEEKQLAKKKQMEAAIANMDNIIVDWKTDPKKKELYMKRQKINAAKKLKIFA

Secondary structure (DSSP, 8-state):
--HHHHHHHHHHHHHHHHHHHHHHHHHHS--S-HHHHHHHHHHTS-HHHHHHHHHS-TTS---SS-EETT-TT--TTS-EE-TTT-PEEPPSS-HHHHHHHHHHHHHHT-GGGS-PPPPTTSTTTTT-------HHHHHHHHTT-----HHHHHHHHT---TTHHHHHHHHHHHHHHHHHHHHHHHHHHHHHHHHHHHHHHHHHTHHHHHHHHHH-HHHHHHHHHHHHHHHHHHHHH--

pLDDT: mean 74.69, std 15.61, range [41.06, 96.06]

Mean predicted aligned error: 17.87 Å

Radius of gyration: 37.93 Å; Cα contacts (8 Å, |Δi|>4): 144; chains: 1; bounding box: 100×54×99 Å

Nearest PDB structures (foldseek):
  5mrc-assembly1_b  TM=5.934E-01  e=4.837E-08  Saccharomyces cerevisiae

InterPro domains:
  IPR037507 Large ribosomal subunit protein mL59 [PTHR28041] (26-224)
  IPR040922 Large ribosomal subunit protein mL59 domain [PF18126] (48-215)

Foldseek 3Di:
DVVVVVVVVVVVVVVLVVVVVVLVVLVVPDPDDPVVNVVVVLVPADPLLNVVCVQVPLVQQADQEEEAPPDPRHAQLAWHAHLVQRETHAHVDDPVSCVVNCVSCVSVVNNSSHHHHDQCPVPDRPVPPDDPRDPVNVVCVVVVPRDHPCVNVVVSNVPDVVPPVVVVVVVVVVVVVVVVVVVVVVVVVVVVVVVVVVVVVCVVCVVVVVVVCVPDPVSVVVVVVVVVVVVVVVVVVVD

Organism: NCBI:txid56406